Protein AF-A0A6I3U8F7-F1 (afdb_monomer_lite)

Organism: Streptococcus pneumoniae (NCBI:txid1313)

Sequence (200 aa):
VNDRMLYFGGHRHRQGTDVEAYAQGMLQTPSSIGHQGEYGALGLNMAYHRENDGDQWYNYDPDKLQTREDIDRYMKNYNEALMMLDHVEADAVLPQLNGDNSKWFKKIDREMRRNLGDGLNNLVAPHQWDNVRDLNQEESSKKLSSINDLIDNNFMTKHGNPGNGRYRPEDFRPNSAYVNVNMMAGIYGGNTSQGAPGSL

Secondary structure (DSSP, 8-state):
--HHHHTTTTPPPPTT--HHHHIIIIIS---SSSTT--TTBS----S-----SS--SS-S-GGG--SHHHHHHHHHHHHHHHHHHHHHHHHHHGGG--S--TTTEEEEEEEE----SSSS----TT-EEEEEE---HHHHT----SHHHHHHTTEEESSSSPPSEEE-TT--SBTTTB---BTTS-B------SS-----

InterPro domains:
  IPR011505 Peptidase M26, C-terminal domain [PF07580] (2-200)
  IPR053094 Zinc metalloprotease ZmpB [PTHR48193] (43-148)

Structure (mmCIF, N/CA/C/O backbone):
data_AF-A0A6I3U8F7-F1
#
_entry.id   AF-A0A6I3U8F7-F1
#
loop_
_atom_site.group_PDB
_atom_site.id
_atom_site.type_symbol
_atom_site.label_atom_id
_atom_site.label_alt_id
_atom_site.label_comp_id
_atom_site.label_asym_id
_atom_site.label_entity_id
_atom_site.label_seq_id
_atom_site.pdbx_PDB_ins_code
_atom_site.Cartn_x
_atom_site.Cartn_y
_atom_site.Cartn_z
_atom_site.occupancy
_atom_site.B_iso_or_equiv
_atom_site.auth_seq_id
_atom_site.auth_comp_id
_atom_site.auth_asym_id
_atom_site.auth_atom_id
_atom_site.pdbx_PDB_model_num
ATOM 1 N N . VAL A 1 1 ? 19.541 -7.033 -20.110 1.00 40.38 1 VAL A N 1
ATOM 2 C CA . VAL A 1 1 ? 18.716 -6.016 -20.811 1.00 40.38 1 VAL A CA 1
ATOM 3 C C . VAL A 1 1 ? 18.749 -4.755 -19.959 1.00 40.38 1 VAL A C 1
ATOM 5 O O . VAL A 1 1 ? 18.825 -4.882 -18.748 1.00 40.38 1 VAL A O 1
ATOM 8 N N . ASN A 1 2 ? 18.864 -3.565 -20.551 1.00 37.62 2 ASN A N 1
ATOM 9 C CA . ASN A 1 2 ? 19.078 -2.327 -19.793 1.00 37.62 2 ASN A CA 1
ATOM 10 C C . ASN A 1 2 ? 17.726 -1.799 -19.272 1.00 37.62 2 ASN A C 1
ATOM 12 O O . ASN A 1 2 ? 17.039 -1.076 -19.994 1.00 37.62 2 ASN A O 1
ATOM 16 N N . ASP A 1 3 ? 17.354 -2.165 -18.038 1.00 43.44 3 ASP A N 1
ATOM 17 C CA . ASP A 1 3 ? 16.117 -1.725 -17.353 1.00 43.44 3 ASP A CA 1
ATOM 18 C C . ASP A 1 3 ? 15.923 -0.200 -17.372 1.00 43.44 3 ASP A C 1
ATOM 20 O O . ASP A 1 3 ? 14.799 0.293 -17.342 1.00 43.44 3 ASP A O 1
ATOM 24 N N . ARG A 1 4 ? 17.018 0.566 -17.496 1.00 43.47 4 ARG A N 1
ATOM 25 C CA . ARG A 1 4 ? 17.050 2.034 -17.400 1.00 43.47 4 ARG A CA 1
ATOM 26 C C . ARG A 1 4 ? 16.287 2.797 -18.488 1.00 43.47 4 ARG A C 1
ATOM 28 O O . ARG A 1 4 ? 16.178 4.013 -18.358 1.00 43.47 4 ARG A O 1
ATOM 35 N N . MET A 1 5 ? 15.825 2.149 -19.560 1.00 44.06 5 MET A N 1
ATOM 36 C CA . MET A 1 5 ? 15.180 2.845 -20.688 1.00 44.06 5 MET A CA 1
ATOM 37 C C . MET A 1 5 ? 13.925 2.165 -21.245 1.00 44.06 5 MET A C 1
ATOM 39 O O . MET A 1 5 ? 13.096 2.853 -21.837 1.00 44.06 5 MET A O 1
ATOM 43 N N . LEU A 1 6 ? 13.774 0.845 -21.079 1.00 54.22 6 LEU A N 1
ATOM 44 C CA . LEU A 1 6 ? 12.695 0.101 -21.736 1.00 54.22 6 LEU A CA 1
ATOM 45 C C . LEU A 1 6 ? 11.361 0.189 -20.978 1.00 54.22 6 LEU A C 1
ATOM 47 O O . LEU A 1 6 ? 10.321 0.363 -21.603 1.00 54.22 6 LEU A O 1
ATOM 51 N N . TYR A 1 7 ? 11.391 0.110 -19.644 1.00 65.44 7 TYR A N 1
ATOM 52 C CA . TYR A 1 7 ? 10.172 -0.012 -18.831 1.00 65.44 7 TYR A CA 1
ATOM 53 C C . TYR A 1 7 ? 9.552 1.326 -18.409 1.00 65.44 7 TYR A C 1
ATOM 55 O O . TYR A 1 7 ? 8.368 1.388 -18.099 1.00 65.44 7 TYR A O 1
ATOM 63 N N . PHE A 1 8 ? 10.319 2.419 -18.428 1.00 71.56 8 PHE A N 1
ATOM 64 C CA . PHE A 1 8 ? 9.889 3.723 -17.896 1.00 71.56 8 PHE A CA 1
ATOM 65 C C . PHE A 1 8 ? 9.480 4.732 -18.978 1.00 71.56 8 PHE A C 1
ATOM 67 O O . PHE A 1 8 ? 9.584 5.943 -18.778 1.00 71.56 8 PHE A O 1
ATOM 74 N N . GLY A 1 9 ? 9.074 4.253 -20.158 1.00 74.31 9 GLY A N 1
ATOM 75 C CA . GLY A 1 9 ? 8.625 5.123 -21.251 1.00 74.31 9 GLY A CA 1
ATOM 76 C C . GLY A 1 9 ? 9.691 6.114 -21.737 1.00 74.31 9 GLY A C 1
ATOM 77 O O . GLY A 1 9 ? 9.354 7.218 -22.151 1.00 74.31 9 GLY A O 1
ATOM 78 N N . GLY A 1 10 ? 10.977 5.750 -21.651 1.00 77.31 10 GLY A N 1
ATOM 79 C CA . GLY A 1 10 ? 12.102 6.607 -22.046 1.00 77.31 10 GLY A CA 1
ATOM 80 C C . GLY A 1 10 ? 12.643 7.543 -20.956 1.00 77.31 10 GLY A C 1
ATOM 81 O O . GLY A 1 10 ? 13.601 8.273 -21.214 1.00 77.31 10 GLY A O 1
ATOM 82 N N . HIS A 1 11 ? 12.091 7.514 -19.738 1.00 80.19 11 HIS A N 1
ATOM 83 C CA . HIS A 1 11 ? 12.581 8.291 -18.593 1.00 80.19 11 HIS A CA 1
ATOM 84 C C . HIS A 1 11 ? 13.414 7.445 -17.615 1.00 80.19 11 HIS A C 1
ATOM 86 O O . HIS A 1 11 ? 13.466 6.222 -17.706 1.00 80.19 11 HIS A O 1
ATOM 92 N N . ARG A 1 12 ? 14.100 8.101 -16.669 1.00 79.25 12 ARG A N 1
ATOM 93 C CA . ARG A 1 12 ? 14.755 7.420 -15.538 1.00 79.25 12 ARG A CA 1
ATOM 94 C C . ARG A 1 12 ? 13.767 7.227 -14.383 1.00 79.25 12 ARG A C 1
ATOM 96 O O . ARG A 1 12 ? 12.719 7.866 -14.351 1.00 79.25 12 ARG A O 1
ATOM 103 N N . HIS A 1 13 ? 14.141 6.379 -13.427 1.00 78.88 13 HIS A N 1
ATOM 104 C CA . HIS A 1 13 ? 13.410 6.191 -12.174 1.00 78.88 13 HIS A CA 1
ATOM 105 C C . HIS A 1 13 ? 13.200 7.513 -11.410 1.00 78.88 13 HIS A C 1
ATOM 107 O O . HIS A 1 13 ? 13.963 8.474 -11.562 1.00 78.88 13 HIS A O 1
ATOM 113 N N . ARG A 1 14 ? 12.152 7.562 -10.578 1.00 83.88 14 ARG A N 1
ATOM 114 C CA . ARG A 1 14 ? 11.820 8.739 -9.762 1.00 83.88 14 ARG A CA 1
ATOM 115 C C . ARG A 1 14 ? 12.928 8.997 -8.736 1.00 83.88 14 ARG A C 1
ATOM 117 O O . ARG A 1 14 ? 13.397 8.073 -8.080 1.00 83.88 14 ARG A O 1
ATOM 124 N N . GLN A 1 15 ? 13.319 10.258 -8.540 1.00 87.25 15 GLN A N 1
ATOM 125 C CA . GLN A 1 15 ? 14.276 10.607 -7.485 1.00 87.25 15 GLN A CA 1
ATOM 126 C C . GLN A 1 15 ? 13.727 10.214 -6.107 1.00 87.25 15 GLN A C 1
ATOM 128 O O . GLN A 1 15 ? 12.630 10.626 -5.728 1.00 87.25 15 GLN A O 1
ATOM 133 N N . GLY A 1 16 ? 14.524 9.462 -5.350 1.00 84.00 16 GLY A N 1
ATOM 134 C CA . GLY A 1 16 ? 14.135 8.922 -4.049 1.00 84.00 16 GLY A CA 1
ATOM 135 C C . GLY A 1 16 ? 13.429 7.571 -4.121 1.00 84.00 16 GLY A C 1
ATOM 136 O O . GLY A 1 16 ? 13.074 7.045 -3.073 1.00 84.00 16 GLY A O 1
ATOM 137 N N . THR A 1 17 ? 13.262 6.995 -5.309 1.00 82.81 17 THR A N 1
ATOM 138 C CA . THR A 1 17 ? 12.905 5.587 -5.494 1.00 82.81 17 THR A CA 1
ATOM 139 C C . THR A 1 17 ? 14.085 4.898 -6.169 1.00 82.81 17 THR A C 1
ATOM 141 O O . THR A 1 17 ? 14.495 5.313 -7.258 1.00 82.81 17 THR A O 1
ATOM 144 N N . ASP A 1 18 ? 14.654 3.890 -5.515 1.00 75.06 18 ASP A N 1
ATOM 145 C CA . ASP A 1 18 ? 15.778 3.124 -6.055 1.00 75.06 18 ASP A CA 1
ATOM 146 C C . ASP A 1 18 ? 15.290 2.025 -7.008 1.00 75.06 18 ASP A C 1
ATOM 148 O O . ASP A 1 18 ? 14.100 1.705 -7.057 1.00 75.06 18 ASP A O 1
ATOM 152 N N . VAL A 1 19 ? 16.190 1.510 -7.851 1.00 69.06 19 VAL A N 1
ATOM 153 C CA . VAL A 1 19 ? 15.825 0.611 -8.965 1.00 69.06 19 VAL A CA 1
ATOM 154 C C . VAL A 1 19 ? 15.224 -0.704 -8.471 1.00 69.06 19 VAL A C 1
ATOM 156 O O . VAL A 1 19 ? 14.370 -1.289 -9.130 1.00 69.06 19 VAL A O 1
ATOM 159 N N . GLU A 1 20 ? 15.620 -1.114 -7.276 1.00 65.56 20 GLU A N 1
ATOM 160 C CA . GLU A 1 20 ? 15.176 -2.306 -6.577 1.00 65.56 20 GLU A CA 1
ATOM 161 C C . GLU A 1 20 ? 13.674 -2.281 -6.280 1.00 65.56 20 GLU A C 1
ATOM 163 O O . GLU A 1 20 ? 13.032 -3.317 -6.415 1.00 65.56 20 GLU A O 1
ATOM 168 N N . ALA A 1 21 ? 13.093 -1.109 -5.992 1.00 65.88 21 ALA A N 1
ATOM 169 C CA . ALA A 1 21 ? 11.651 -0.965 -5.770 1.00 65.88 21 ALA A CA 1
ATOM 170 C C . ALA A 1 21 ? 10.823 -1.190 -7.051 1.00 65.88 21 ALA A C 1
ATOM 172 O O . ALA A 1 21 ? 9.641 -1.506 -6.983 1.00 65.88 21 ALA A O 1
ATOM 173 N N . TYR A 1 22 ? 11.426 -1.027 -8.235 1.00 66.25 22 TYR A N 1
ATOM 174 C CA . TYR A 1 22 ? 10.756 -1.319 -9.506 1.00 66.25 22 TYR A CA 1
ATOM 175 C C . TYR A 1 22 ? 10.878 -2.789 -9.900 1.00 66.25 22 TYR A C 1
ATOM 177 O O . TYR A 1 22 ? 9.993 -3.313 -10.573 1.00 66.25 22 TYR A O 1
ATOM 185 N N . ALA A 1 23 ? 11.965 -3.450 -9.503 1.00 64.50 23 ALA A N 1
ATOM 186 C CA . ALA A 1 23 ? 12.123 -4.880 -9.710 1.00 64.50 23 ALA A CA 1
ATOM 187 C C . ALA A 1 23 ? 11.237 -5.644 -8.719 1.00 64.50 23 ALA A C 1
ATOM 189 O O . ALA A 1 23 ? 10.271 -6.277 -9.131 1.00 64.50 23 ALA A O 1
ATOM 190 N N . GLN A 1 24 ? 11.498 -5.515 -7.420 1.00 64.00 24 GLN A N 1
ATOM 191 C CA . GLN A 1 24 ? 10.819 -6.282 -6.383 1.00 64.00 24 GLN A CA 1
ATOM 192 C C . GLN A 1 24 ? 9.532 -5.577 -5.930 1.00 64.00 24 GLN A C 1
ATOM 194 O O . GLN A 1 24 ? 9.576 -4.448 -5.453 1.00 64.00 24 GLN A O 1
ATOM 199 N N . GLY A 1 25 ? 8.386 -6.243 -6.110 1.00 61.66 25 GLY A N 1
ATOM 200 C CA . GLY A 1 25 ? 7.056 -5.725 -5.754 1.00 61.66 25 GLY A CA 1
ATOM 201 C C . GLY A 1 25 ? 6.304 -4.985 -6.874 1.00 61.66 25 GLY A C 1
ATOM 202 O O . GLY A 1 25 ? 5.119 -4.707 -6.713 1.00 61.66 25 GLY A O 1
ATOM 203 N N . MET A 1 26 ? 6.942 -4.702 -8.022 1.00 71.62 26 MET A N 1
ATOM 204 C CA . MET A 1 26 ? 6.279 -4.076 -9.181 1.00 71.62 26 MET A CA 1
ATOM 205 C C . MET A 1 26 ? 6.406 -4.892 -10.476 1.00 71.62 26 MET A C 1
ATOM 207 O O . MET A 1 26 ? 5.402 -5.371 -10.997 1.00 71.62 26 MET A O 1
ATOM 211 N N . LEU A 1 27 ? 7.619 -5.031 -11.028 1.00 71.62 27 LEU A N 1
ATOM 212 C CA . LEU A 1 27 ? 7.854 -5.636 -12.352 1.00 71.62 27 LEU A CA 1
ATOM 213 C C . LEU A 1 27 ? 8.437 -7.054 -12.284 1.00 71.62 27 LEU A C 1
ATOM 215 O O . LEU A 1 27 ? 8.920 -7.583 -13.285 1.00 71.62 27 LEU A O 1
ATOM 219 N N . GLN A 1 28 ? 8.403 -7.691 -11.120 1.00 74.06 28 GLN A N 1
ATOM 220 C CA . GLN A 1 28 ? 8.836 -9.071 -10.958 1.00 74.06 28 GLN A CA 1
ATOM 221 C C . GLN A 1 28 ? 7.654 -10.025 -11.087 1.00 74.06 28 GLN A C 1
ATOM 223 O O . GLN A 1 28 ? 6.586 -9.809 -10.519 1.00 74.06 28 GLN A O 1
ATOM 228 N N . THR A 1 29 ? 7.858 -11.102 -11.850 1.00 79.38 29 THR A N 1
ATOM 229 C CA . THR A 1 29 ? 6.881 -12.187 -11.927 1.00 79.38 29 THR A CA 1
ATOM 230 C C . THR A 1 29 ? 6.882 -12.972 -10.619 1.00 79.38 29 THR A C 1
ATOM 232 O O . THR A 1 29 ? 7.923 -13.538 -10.282 1.00 79.38 29 THR A O 1
ATOM 235 N N . PRO A 1 30 ? 5.729 -13.111 -9.939 1.00 77.69 30 PRO A N 1
ATOM 236 C CA . PRO A 1 30 ? 5.635 -13.918 -8.733 1.00 77.69 30 PRO A CA 1
ATOM 237 C C . PRO A 1 30 ? 6.006 -15.379 -9.004 1.00 77.69 30 PRO A C 1
ATOM 239 O O . PRO A 1 30 ? 5.324 -16.083 -9.763 1.00 77.69 30 PRO A O 1
ATOM 242 N N . SER A 1 31 ? 7.094 -15.846 -8.391 1.00 71.38 31 SER A N 1
ATOM 243 C CA . SER A 1 31 ? 7.597 -17.217 -8.547 1.00 71.38 31 SER A CA 1
ATOM 244 C C . SER A 1 31 ? 7.094 -18.143 -7.436 1.00 71.38 31 SER A C 1
ATOM 246 O O . SER A 1 31 ? 7.104 -17.785 -6.259 1.00 71.38 31 SER A O 1
ATOM 248 N N . SER A 1 32 ? 6.712 -19.369 -7.806 1.00 67.31 32 SER A N 1
ATOM 249 C CA . SER A 1 32 ? 6.416 -20.465 -6.871 1.00 67.31 32 SER A CA 1
ATOM 250 C C . SER A 1 32 ? 7.666 -21.237 -6.419 1.00 67.31 32 SER A C 1
ATOM 252 O O . SER A 1 32 ? 7.571 -22.100 -5.549 1.00 67.31 32 SER A O 1
ATOM 254 N N . ILE A 1 33 ? 8.841 -20.953 -6.999 1.00 56.53 33 ILE A N 1
ATOM 255 C CA . ILE A 1 33 ? 10.099 -21.668 -6.742 1.00 56.53 33 ILE A CA 1
ATOM 256 C C . ILE A 1 33 ? 11.195 -20.678 -6.315 1.00 56.53 33 ILE A C 1
ATOM 258 O O . ILE A 1 33 ? 11.461 -19.697 -7.011 1.00 56.53 33 ILE A O 1
ATOM 262 N N . GLY A 1 34 ? 11.874 -20.982 -5.201 1.00 54.59 34 GLY A N 1
ATOM 263 C CA . GLY A 1 34 ? 13.053 -20.263 -4.696 1.00 54.59 34 GLY A CA 1
ATOM 264 C C . GLY A 1 34 ? 12.812 -19.447 -3.418 1.00 54.59 34 GLY A C 1
ATOM 265 O O . GLY A 1 34 ? 11.687 -19.289 -2.957 1.00 54.59 34 GLY A O 1
ATOM 266 N N . HIS A 1 35 ? 13.890 -18.897 -2.846 1.00 49.38 35 HIS A N 1
ATOM 267 C CA . HIS A 1 35 ? 13.864 -18.038 -1.645 1.00 49.38 35 HIS A CA 1
ATOM 268 C C . HIS A 1 35 ? 13.176 -16.676 -1.856 1.00 49.38 35 HIS A C 1
ATOM 270 O O . HIS A 1 35 ? 13.146 -15.863 -0.938 1.00 49.38 35 HIS A O 1
ATOM 276 N N . GLN A 1 36 ? 12.660 -16.419 -3.059 1.00 51.81 36 GLN A N 1
ATOM 277 C CA . GLN A 1 36 ? 12.025 -15.157 -3.426 1.00 51.81 36 GLN A CA 1
ATOM 278 C C . GLN A 1 36 ? 10.541 -15.094 -3.045 1.00 51.81 36 GLN A C 1
ATOM 280 O O . GLN A 1 36 ? 10.006 -14.004 -3.038 1.00 51.81 36 GLN A O 1
ATOM 285 N N . GLY A 1 37 ? 9.899 -16.202 -2.634 1.00 51.56 37 GLY A N 1
ATOM 286 C CA . GLY A 1 37 ? 8.688 -16.182 -1.787 1.00 51.56 37 GLY A CA 1
ATOM 287 C C . GLY A 1 37 ? 7.567 -15.205 -2.183 1.00 51.56 37 GLY A C 1
ATOM 288 O O . GLY A 1 37 ? 6.915 -14.651 -1.304 1.00 51.56 37 GLY A O 1
ATOM 289 N N . GLU A 1 38 ? 7.367 -14.962 -3.479 1.00 68.44 38 GLU A N 1
ATOM 290 C CA . GLU A 1 38 ? 6.478 -13.913 -4.005 1.00 68.44 38 GLU A CA 1
ATOM 291 C C . GLU A 1 38 ? 5.081 -14.412 -4.359 1.00 68.44 38 GLU A C 1
ATOM 293 O O . GLU A 1 38 ? 4.197 -13.606 -4.628 1.00 68.44 38 GLU A O 1
ATOM 298 N N . TYR A 1 39 ? 4.858 -15.725 -4.402 1.00 75.56 39 TYR A N 1
ATOM 299 C CA . TYR A 1 39 ? 3.540 -16.259 -4.722 1.00 75.56 39 TYR A CA 1
ATOM 300 C C . TYR A 1 39 ? 2.551 -15.919 -3.594 1.00 75.56 39 TYR A C 1
ATOM 302 O O . TYR A 1 39 ? 2.734 -16.352 -2.458 1.00 75.56 39 TYR A O 1
ATOM 310 N N . GLY A 1 40 ? 1.534 -15.112 -3.901 1.00 82.50 40 GLY A N 1
ATOM 311 C CA . GLY A 1 40 ? 0.662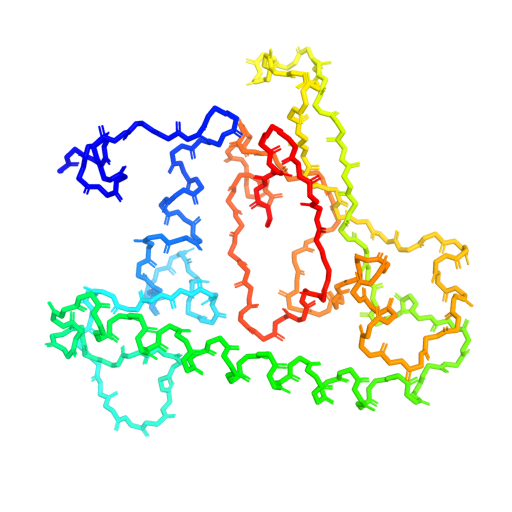 -14.471 -2.908 1.00 82.50 40 GLY A CA 1
ATOM 312 C C . GLY A 1 40 ? 0.923 -12.969 -2.717 1.00 82.50 40 GLY A C 1
ATOM 313 O O . GLY A 1 40 ? 0.132 -12.293 -2.066 1.00 82.50 40 GLY A O 1
ATOM 314 N N . ALA A 1 41 ? 1.994 -12.412 -3.287 1.00 85.31 41 ALA A N 1
ATOM 315 C CA . ALA A 1 41 ? 2.241 -10.972 -3.304 1.00 85.31 41 ALA A CA 1
ATOM 316 C C . ALA A 1 41 ? 1.497 -10.281 -4.455 1.00 85.31 41 ALA A C 1
ATOM 318 O O . ALA A 1 41 ? 1.219 -10.891 -5.489 1.00 85.31 41 ALA A O 1
ATOM 319 N N . LEU A 1 42 ? 1.201 -8.994 -4.311 1.00 84.44 42 LEU A N 1
ATOM 320 C CA . LEU A 1 42 ? 0.692 -8.171 -5.398 1.00 84.44 42 LEU A CA 1
ATOM 321 C C . LEU A 1 42 ? 1.679 -8.220 -6.576 1.00 84.44 42 LEU A C 1
ATOM 323 O O . LEU A 1 42 ? 2.868 -7.958 -6.411 1.00 84.44 42 LEU A O 1
ATOM 327 N N . GLY A 1 43 ? 1.198 -8.587 -7.763 1.00 85.62 43 GLY A N 1
ATOM 328 C CA . GLY A 1 43 ? 2.061 -8.744 -8.926 1.00 85.62 43 GLY A CA 1
ATOM 329 C C . GLY A 1 43 ? 1.334 -9.289 -10.148 1.00 85.62 43 GLY A C 1
ATOM 330 O O . GLY A 1 43 ? 0.121 -9.505 -10.134 1.00 85.62 43 GLY A O 1
ATOM 331 N N . LEU A 1 44 ? 2.104 -9.510 -11.212 1.00 87.56 44 LEU A N 1
ATOM 332 C CA . LEU A 1 44 ? 1.632 -9.992 -12.506 1.00 87.56 44 LEU A CA 1
ATOM 333 C C . LEU A 1 44 ? 2.539 -11.117 -13.002 1.00 87.56 44 LEU A C 1
ATOM 335 O O . LEU A 1 44 ? 3.763 -10.989 -12.961 1.00 87.56 44 LEU A O 1
ATOM 339 N N . ASN A 1 45 ? 1.962 -12.207 -13.512 1.00 88.06 45 ASN A N 1
ATOM 340 C CA . ASN A 1 45 ? 2.763 -13.256 -14.126 1.00 88.06 45 ASN A CA 1
ATOM 341 C C . ASN A 1 45 ? 3.109 -12.892 -15.574 1.00 88.06 45 ASN A C 1
ATOM 343 O O . ASN A 1 45 ? 2.243 -12.859 -16.443 1.00 88.06 45 ASN A O 1
ATOM 347 N N . MET A 1 46 ? 4.390 -12.646 -15.836 1.00 86.19 46 MET A N 1
ATOM 348 C CA . MET A 1 46 ? 4.890 -12.252 -17.157 1.00 86.19 46 MET A CA 1
ATOM 349 C C . MET A 1 46 ? 5.793 -13.314 -17.795 1.00 86.19 46 MET A C 1
ATOM 351 O O . MET A 1 46 ? 6.278 -13.099 -18.902 1.00 86.19 46 MET A O 1
ATOM 355 N N . ALA A 1 47 ? 6.053 -14.435 -17.111 1.00 86.88 47 ALA A N 1
ATOM 356 C CA . ALA A 1 47 ? 7.114 -15.364 -17.509 1.00 86.88 47 ALA A CA 1
ATOM 357 C C . ALA A 1 47 ? 6.707 -16.842 -17.551 1.00 86.88 47 ALA A C 1
ATOM 359 O O . ALA A 1 47 ? 7.325 -17.606 -18.290 1.00 86.88 47 ALA A O 1
ATOM 360 N N . TYR A 1 48 ? 5.724 -17.272 -16.757 1.00 86.62 48 TYR A N 1
ATOM 361 C CA . TYR A 1 48 ? 5.466 -18.699 -16.557 1.00 86.62 48 TYR A CA 1
ATOM 362 C C . TYR A 1 48 ? 4.151 -19.147 -17.183 1.00 86.62 48 TYR A C 1
ATOM 364 O O . TYR A 1 48 ? 3.097 -18.625 -16.836 1.00 86.62 48 TYR A O 1
ATOM 372 N N . HIS A 1 49 ? 4.195 -20.193 -18.004 1.00 91.12 49 HIS A N 1
ATOM 373 C CA . HIS A 1 49 ? 3.011 -20.972 -18.363 1.00 91.12 49 HIS A CA 1
ATOM 374 C C . HIS A 1 49 ? 2.700 -21.967 -17.246 1.00 91.12 49 HIS A C 1
ATOM 376 O O . HIS A 1 49 ? 3.550 -22.769 -16.855 1.00 91.12 49 HIS A O 1
ATOM 382 N N . ARG A 1 50 ? 1.484 -21.893 -16.714 1.00 88.88 50 ARG A N 1
ATOM 383 C CA . ARG A 1 50 ? 0.965 -22.726 -15.626 1.00 88.88 50 ARG A CA 1
ATOM 384 C C . ARG A 1 50 ? -0.344 -23.374 -16.056 1.00 88.88 50 ARG A C 1
ATOM 386 O O . ARG A 1 50 ? -0.984 -22.927 -17.005 1.00 88.88 50 ARG A O 1
ATOM 393 N N . GLU A 1 51 ? -0.745 -24.431 -15.366 1.00 89.50 51 GLU A N 1
ATOM 394 C CA . GLU A 1 51 ? -2.062 -25.020 -15.593 1.00 89.50 51 GLU A CA 1
ATOM 395 C C . GLU A 1 51 ? -3.161 -24.064 -15.110 1.00 89.50 51 GLU A C 1
ATOM 397 O O . GLU A 1 51 ? -2.994 -23.331 -14.135 1.00 89.50 51 GLU A O 1
ATOM 402 N N . ASN A 1 52 ? -4.287 -24.044 -15.825 1.00 90.06 52 ASN A N 1
ATOM 403 C CA . ASN A 1 52 ? -5.475 -23.300 -15.416 1.00 90.06 52 ASN A CA 1
ATOM 404 C C . ASN A 1 52 ? -6.402 -24.223 -14.621 1.00 90.06 52 ASN A C 1
ATOM 406 O O . ASN A 1 52 ? -7.451 -24.642 -15.111 1.00 90.06 52 ASN A O 1
ATOM 410 N N . ASP A 1 53 ? -5.947 -24.593 -13.433 1.00 89.38 53 ASP A N 1
ATOM 411 C CA . ASP A 1 53 ? -6.569 -25.561 -12.526 1.00 89.38 53 ASP A CA 1
ATOM 412 C C . ASP A 1 53 ? -7.498 -24.919 -11.482 1.00 89.38 53 ASP A C 1
ATOM 414 O O . ASP A 1 53 ? -8.245 -25.621 -10.805 1.00 89.38 53 ASP A O 1
ATOM 418 N N . GLY A 1 54 ? -7.506 -23.585 -11.397 1.00 85.31 54 GLY A N 1
ATOM 419 C CA . GLY A 1 54 ? -8.280 -22.822 -10.415 1.00 85.31 54 GLY A CA 1
ATOM 420 C C . GLY A 1 54 ? -7.505 -22.462 -9.147 1.00 85.31 54 GLY A C 1
ATOM 421 O O . GLY A 1 54 ? -8.005 -21.663 -8.362 1.00 85.31 54 GLY A O 1
ATOM 422 N N . ASP A 1 55 ? -6.272 -22.950 -8.990 1.00 85.69 55 ASP A N 1
ATOM 423 C CA . ASP A 1 55 ? -5.410 -22.652 -7.837 1.00 85.69 55 ASP A CA 1
ATOM 424 C C . ASP A 1 55 ? -4.440 -21.486 -8.115 1.00 85.69 55 ASP A C 1
ATOM 426 O O . ASP A 1 55 ? -3.539 -21.184 -7.327 1.00 85.69 55 ASP A O 1
ATOM 430 N N . GLN A 1 56 ? -4.619 -20.802 -9.252 1.00 86.50 56 GLN A N 1
ATOM 431 C CA . GLN A 1 56 ? -3.777 -19.688 -9.668 1.00 86.50 56 GLN A CA 1
ATOM 432 C C . GLN A 1 56 ? -4.259 -18.350 -9.108 1.00 86.50 56 GLN A C 1
ATOM 434 O O . GLN A 1 56 ? -5.389 -17.928 -9.337 1.00 86.50 56 GLN A O 1
ATOM 439 N N . TRP A 1 57 ? -3.341 -17.628 -8.465 1.00 87.31 57 TRP A N 1
ATOM 440 C CA . TRP A 1 57 ? -3.572 -16.259 -7.986 1.00 87.31 57 TRP A CA 1
ATOM 441 C C . TRP A 1 57 ? -3.356 -15.191 -9.069 1.00 87.31 57 TRP A C 1
ATOM 443 O O . TRP A 1 57 ? -3.777 -14.049 -8.919 1.00 87.31 57 TRP A O 1
ATOM 453 N N . TYR A 1 58 ? -2.691 -15.562 -10.165 1.00 89.56 58 TYR A N 1
ATOM 454 C CA . TYR A 1 58 ? -2.318 -14.676 -11.271 1.00 89.56 58 TYR A CA 1
ATOM 455 C C . TYR A 1 58 ? -2.777 -15.267 -12.605 1.00 89.56 58 TYR A C 1
ATOM 457 O O . TYR A 1 58 ? -3.172 -16.432 -12.675 1.00 89.56 58 TYR A O 1
ATOM 465 N N . ASN A 1 59 ? -2.645 -14.509 -13.697 1.00 91.12 59 ASN A N 1
ATOM 466 C CA . ASN A 1 59 ? -2.789 -15.063 -15.040 1.00 91.12 59 ASN A CA 1
ATOM 467 C C . ASN A 1 59 ? -1.878 -16.293 -15.213 1.00 91.12 59 ASN A C 1
ATOM 469 O O . ASN A 1 59 ? -0.683 -16.252 -14.928 1.00 91.12 59 ASN A O 1
ATOM 473 N N . TYR A 1 60 ? -2.448 -17.403 -15.677 1.00 90.69 60 TYR A N 1
ATOM 474 C CA . TYR A 1 60 ? -1.717 -18.665 -15.813 1.00 90.69 60 TYR A CA 1
ATOM 475 C C . TYR A 1 60 ? -0.820 -18.711 -17.059 1.00 90.69 60 TYR A C 1
ATOM 477 O O . TYR A 1 60 ? 0.087 -19.530 -17.136 1.00 90.69 60 TYR A O 1
ATOM 485 N N . ASP A 1 61 ? -1.082 -17.849 -18.040 1.00 91.94 61 ASP A N 1
ATOM 486 C CA . ASP A 1 61 ? -0.392 -17.812 -19.326 1.00 91.94 61 ASP A CA 1
ATOM 487 C C . ASP A 1 61 ? -0.117 -16.344 -19.706 1.00 91.94 61 ASP A C 1
ATOM 489 O O . ASP A 1 61 ? -1.075 -15.574 -19.869 1.00 91.94 61 ASP A O 1
ATOM 493 N N . PRO A 1 62 ? 1.158 -15.915 -19.784 1.00 90.31 62 PRO A N 1
ATOM 494 C CA . PRO A 1 62 ? 1.517 -14.546 -20.142 1.00 90.31 62 PRO A CA 1
ATOM 495 C C . PRO A 1 62 ? 1.219 -14.216 -21.610 1.00 90.31 62 PRO A C 1
ATOM 497 O O . PRO A 1 62 ? 0.969 -13.051 -21.919 1.00 90.31 62 PRO A O 1
ATOM 500 N N . ASP A 1 63 ? 1.132 -15.209 -22.504 1.00 92.81 63 ASP A N 1
ATOM 501 C CA . ASP A 1 63 ? 0.879 -14.984 -23.937 1.00 92.81 63 ASP A CA 1
ATOM 502 C C . ASP A 1 63 ? -0.544 -14.475 -24.212 1.00 92.81 63 ASP A C 1
ATOM 504 O O . ASP A 1 63 ? -0.865 -14.064 -25.330 1.00 92.81 63 ASP A O 1
ATOM 508 N N . LYS A 1 64 ? -1.401 -14.478 -23.186 1.00 90.06 64 LYS A N 1
A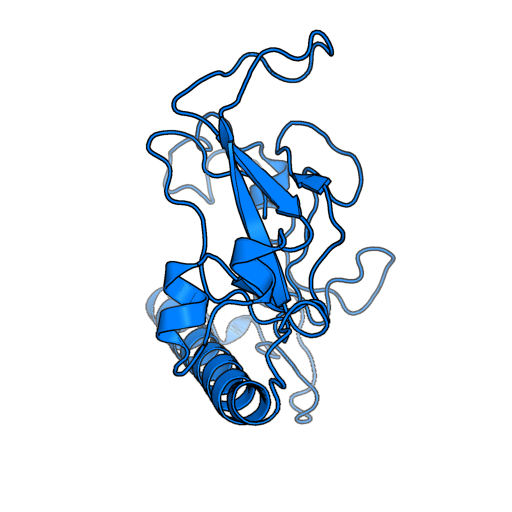TOM 509 C CA . LYS A 1 64 ? -2.757 -13.920 -23.212 1.00 90.06 64 LYS A CA 1
ATOM 510 C C . LYS A 1 64 ? -2.819 -12.411 -22.991 1.00 90.06 64 LYS A C 1
ATOM 512 O O . LYS A 1 64 ? -3.888 -11.833 -23.174 1.00 90.06 64 LYS A O 1
ATOM 517 N N . LEU A 1 65 ? -1.723 -11.785 -22.568 1.00 92.62 65 LEU A N 1
ATOM 518 C CA . LEU A 1 65 ? -1.633 -10.347 -22.312 1.00 92.62 65 LEU A CA 1
ATOM 519 C C . LEU A 1 65 ? -0.739 -9.704 -23.378 1.00 92.62 65 LEU A C 1
ATOM 521 O O . LEU A 1 65 ? 0.413 -9.367 -23.119 1.00 92.62 65 LEU A O 1
ATOM 525 N N . GLN A 1 66 ? -1.258 -9.584 -24.604 1.00 91.19 66 GLN A N 1
ATOM 526 C CA . GLN A 1 66 ? -0.452 -9.184 -25.767 1.00 91.19 66 GLN A CA 1
ATOM 527 C C . GLN A 1 66 ? -0.432 -7.677 -25.994 1.00 91.19 66 GLN A C 1
ATOM 529 O O . GLN A 1 66 ? 0.534 -7.146 -26.544 1.00 91.19 66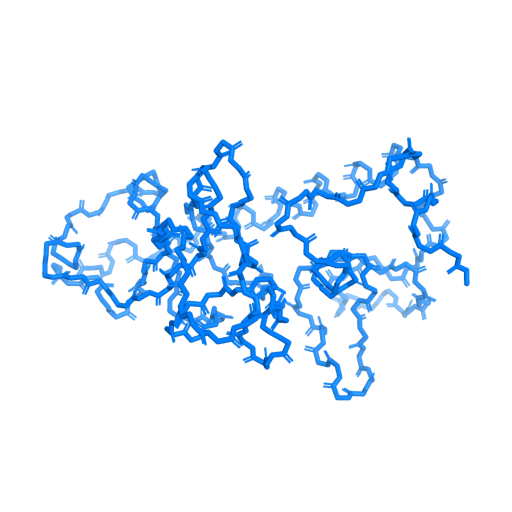 GLN A O 1
ATOM 534 N N . THR A 1 67 ? -1.499 -6.983 -25.596 1.00 93.25 67 THR A N 1
ATOM 535 C CA . THR A 1 67 ? -1.618 -5.537 -25.781 1.00 93.25 67 THR A CA 1
ATOM 536 C C . THR A 1 67 ? -1.690 -4.797 -24.454 1.00 93.25 67 THR A C 1
ATOM 538 O O . THR A 1 67 ? -1.953 -5.369 -23.393 1.00 93.25 67 THR A O 1
ATOM 541 N N . ARG A 1 68 ? -1.487 -3.478 -24.517 1.00 90.56 68 ARG A N 1
ATOM 542 C CA . ARG A 1 68 ? -1.689 -2.598 -23.366 1.00 90.56 68 ARG A CA 1
ATOM 543 C C . ARG A 1 68 ? -3.114 -2.717 -22.826 1.00 90.56 68 ARG A C 1
ATOM 545 O O . ARG A 1 68 ? -3.300 -2.763 -21.621 1.00 90.56 68 ARG A O 1
ATOM 552 N N . GLU A 1 69 ? -4.103 -2.807 -23.707 1.00 95.19 69 GLU A N 1
ATOM 553 C CA . GLU A 1 69 ? -5.513 -2.927 -23.341 1.00 95.19 69 GLU A CA 1
ATOM 554 C C . GLU A 1 69 ? -5.814 -4.248 -22.621 1.00 95.19 69 GLU A C 1
ATOM 556 O O . GLU A 1 69 ? -6.674 -4.278 -21.739 1.00 95.19 69 GLU A O 1
ATOM 561 N N . ASP A 1 70 ? -5.116 -5.335 -22.963 1.00 94.00 70 ASP A N 1
ATOM 562 C CA . ASP A 1 70 ? -5.239 -6.607 -22.247 1.00 94.00 70 ASP A CA 1
ATOM 563 C C . ASP A 1 70 ? -4.687 -6.506 -20.825 1.00 94.00 70 ASP A C 1
ATOM 565 O O . ASP A 1 70 ? -5.351 -6.941 -19.882 1.00 94.00 70 ASP A O 1
ATOM 569 N N . ILE A 1 71 ? -3.515 -5.883 -20.664 1.00 91.25 71 ILE A N 1
ATOM 570 C CA . ILE A 1 71 ? -2.901 -5.633 -19.353 1.00 91.25 71 ILE A CA 1
ATOM 571 C C . ILE A 1 71 ? -3.787 -4.697 -18.525 1.00 91.25 71 ILE A C 1
ATOM 573 O O . ILE A 1 71 ? -4.097 -5.015 -17.379 1.00 91.25 71 ILE A O 1
ATOM 577 N N . ASP A 1 72 ? -4.247 -3.585 -19.101 1.00 93.00 72 ASP A N 1
ATOM 578 C CA . ASP A 1 72 ? -5.100 -2.604 -18.423 1.00 93.00 72 ASP A CA 1
ATOM 579 C C . ASP A 1 72 ? -6.411 -3.257 -17.955 1.00 93.00 72 ASP A C 1
ATOM 581 O O . ASP A 1 72 ? -6.826 -3.076 -16.808 1.00 93.00 72 ASP A O 1
ATOM 585 N N . ARG A 1 73 ? -7.046 -4.075 -18.806 1.00 95.81 73 ARG A N 1
ATOM 586 C CA . ARG A 1 73 ? -8.267 -4.815 -18.452 1.00 95.81 73 ARG A CA 1
ATOM 587 C C . ARG A 1 73 ? -8.014 -5.846 -17.353 1.00 95.81 73 ARG A C 1
ATOM 589 O O . ARG A 1 73 ? -8.811 -5.933 -16.421 1.00 95.81 73 ARG A O 1
ATOM 596 N N . TYR A 1 74 ? -6.932 -6.618 -17.453 1.00 93.75 74 TYR A N 1
ATOM 597 C CA . TYR A 1 74 ? -6.563 -7.605 -16.439 1.00 93.75 74 TYR A CA 1
ATOM 598 C C . TYR A 1 74 ? -6.301 -6.932 -15.090 1.00 93.75 74 TYR A C 1
ATOM 600 O O . TYR A 1 74 ? -6.932 -7.287 -14.097 1.00 93.75 74 TYR A O 1
ATOM 608 N N . MET A 1 75 ? -5.431 -5.919 -15.062 1.00 91.88 75 MET A N 1
ATOM 609 C CA . MET A 1 75 ? -5.055 -5.224 -13.833 1.00 91.88 75 MET A CA 1
ATOM 610 C C . MET A 1 75 ? -6.237 -4.484 -13.217 1.00 91.88 75 MET A C 1
ATOM 612 O O . MET A 1 75 ? -6.350 -4.455 -11.994 1.00 91.88 75 MET A O 1
ATOM 616 N N . LYS A 1 76 ? -7.145 -3.928 -14.028 1.00 94.69 76 LYS A N 1
ATOM 617 C CA . LYS A 1 76 ? -8.387 -3.338 -13.526 1.00 94.69 76 LYS A CA 1
ATOM 618 C C . LYS A 1 76 ? -9.234 -4.375 -12.788 1.00 94.69 76 LYS A C 1
ATOM 620 O O . LYS A 1 76 ? -9.534 -4.169 -11.619 1.00 94.69 76 LYS A O 1
ATOM 625 N N . ASN A 1 77 ? -9.564 -5.492 -13.435 1.00 94.56 77 ASN A N 1
ATOM 626 C CA . ASN A 1 77 ? -10.402 -6.531 -12.828 1.00 94.56 77 ASN A CA 1
ATOM 627 C C . ASN A 1 77 ? -9.731 -7.161 -11.596 1.00 94.56 77 ASN A C 1
ATOM 629 O O . ASN A 1 77 ? -10.399 -7.465 -10.612 1.00 94.56 77 ASN A O 1
ATOM 633 N N . TYR A 1 78 ? -8.409 -7.337 -11.649 1.00 92.69 78 TYR A N 1
ATOM 634 C CA . TYR A 1 78 ? -7.610 -7.832 -10.534 1.00 92.69 78 TYR A CA 1
ATOM 635 C C . TYR A 1 78 ? -7.707 -6.895 -9.322 1.00 92.69 78 TYR A C 1
ATOM 637 O O . TYR A 1 78 ? -8.079 -7.337 -8.240 1.00 92.69 78 TYR A O 1
ATOM 645 N N . ASN A 1 79 ? -7.480 -5.589 -9.506 1.00 92.19 79 ASN A N 1
ATOM 646 C CA . ASN A 1 79 ? -7.615 -4.613 -8.421 1.00 92.19 79 ASN A CA 1
ATOM 647 C C . ASN A 1 79 ? -9.065 -4.464 -7.934 1.00 92.19 79 ASN A C 1
ATOM 649 O O . ASN A 1 79 ? -9.275 -4.340 -6.735 1.00 92.19 79 ASN A O 1
ATOM 653 N N . GLU A 1 80 ? -10.068 -4.512 -8.817 1.00 95.19 80 GLU A N 1
ATOM 654 C CA . GLU A 1 80 ? -11.484 -4.473 -8.417 1.00 95.19 80 GLU A CA 1
ATOM 655 C C . GLU A 1 80 ? -11.854 -5.659 -7.513 1.00 95.19 80 GLU A C 1
ATOM 657 O O . GLU A 1 80 ? -12.557 -5.477 -6.518 1.00 95.19 80 GLU A O 1
ATOM 662 N N . ALA A 1 81 ? -11.343 -6.858 -7.811 1.00 94.19 81 ALA A N 1
ATOM 663 C CA . ALA A 1 81 ? -11.544 -8.031 -6.967 1.00 94.19 81 ALA A CA 1
ATOM 664 C C . ALA A 1 81 ? -10.874 -7.875 -5.593 1.00 94.19 81 ALA A C 1
ATOM 666 O O . ALA A 1 81 ? -11.512 -8.149 -4.578 1.00 94.19 81 ALA A O 1
ATOM 667 N N . LEU A 1 82 ? -9.626 -7.392 -5.545 1.00 93.44 82 LEU A N 1
ATOM 668 C CA . LEU A 1 82 ? -8.917 -7.151 -4.282 1.00 93.44 82 LEU A CA 1
ATOM 669 C C . LEU A 1 82 ? -9.606 -6.065 -3.440 1.00 93.44 82 LEU A C 1
ATOM 671 O O . LEU A 1 82 ? -9.862 -6.277 -2.260 1.00 93.44 82 LEU A O 1
ATOM 675 N N . MET A 1 83 ? -10.019 -4.954 -4.055 1.00 93.69 83 MET A N 1
ATOM 676 C CA . MET A 1 83 ? -10.762 -3.888 -3.370 1.00 93.69 83 MET A CA 1
ATOM 677 C C . MET A 1 83 ? -12.105 -4.377 -2.816 1.00 93.69 83 MET A C 1
ATOM 679 O O . MET A 1 83 ? -12.521 -3.954 -1.739 1.00 93.69 83 MET A O 1
ATOM 683 N N . MET A 1 84 ? -12.796 -5.274 -3.529 1.00 95.81 84 MET A N 1
ATOM 684 C CA . MET A 1 84 ? -14.016 -5.906 -3.022 1.00 95.81 84 MET A CA 1
ATOM 685 C C . MET A 1 84 ? -13.726 -6.770 -1.788 1.00 95.81 84 MET A C 1
ATOM 687 O O . MET A 1 84 ? -14.501 -6.734 -0.834 1.00 95.81 84 MET A O 1
ATOM 691 N N . LEU A 1 85 ? -12.627 -7.531 -1.788 1.00 94.81 85 LEU A N 1
ATOM 692 C CA . LEU A 1 85 ? -12.219 -8.348 -0.642 1.00 94.81 85 LEU A CA 1
ATOM 693 C C . LEU A 1 85 ? -11.870 -7.483 0.574 1.00 94.81 85 LEU A C 1
ATOM 695 O O . LEU A 1 85 ? -12.385 -7.758 1.656 1.00 94.81 85 LEU A O 1
ATOM 699 N N . ASP A 1 86 ? -11.101 -6.407 0.386 1.00 94.75 86 ASP A N 1
ATOM 700 C CA . ASP A 1 86 ? -10.795 -5.435 1.445 1.00 94.75 86 ASP A CA 1
ATOM 701 C C . ASP A 1 86 ? -12.075 -4.817 2.025 1.00 94.75 86 ASP A C 1
ATOM 703 O O . ASP A 1 86 ? -12.215 -4.656 3.239 1.00 94.75 86 ASP A O 1
ATOM 707 N N . HIS A 1 87 ? -13.050 -4.498 1.168 1.00 95.88 87 HIS A N 1
ATOM 708 C CA . HIS A 1 87 ? -14.339 -3.959 1.597 1.00 95.88 87 HIS A CA 1
ATOM 709 C C . HIS A 1 87 ? -15.132 -4.952 2.448 1.00 95.88 87 HIS A C 1
ATOM 711 O O . HIS A 1 87 ? -15.613 -4.602 3.525 1.00 95.88 87 HIS A O 1
ATOM 717 N N . VAL A 1 88 ? -15.232 -6.203 1.992 1.00 96.50 88 VAL A N 1
ATOM 718 C CA . VAL A 1 88 ? -15.927 -7.269 2.726 1.00 96.50 88 VAL A CA 1
ATOM 719 C C . VAL A 1 88 ? -15.222 -7.576 4.048 1.00 96.50 88 VAL A C 1
ATOM 721 O O . VAL A 1 88 ? -15.893 -7.813 5.054 1.00 96.50 88 VAL A O 1
ATOM 724 N N . GLU A 1 89 ? -13.887 -7.543 4.082 1.00 95.75 89 GLU A N 1
ATOM 725 C CA . GLU A 1 89 ? -13.135 -7.688 5.326 1.00 95.75 89 GLU A CA 1
ATOM 726 C C . GLU A 1 89 ? -13.451 -6.545 6.298 1.00 95.75 89 GLU A C 1
ATOM 728 O O . GLU A 1 89 ? -13.772 -6.804 7.461 1.00 95.75 89 GLU A O 1
ATOM 733 N N . ALA A 1 90 ? -13.421 -5.292 5.836 1.00 96.19 90 ALA A N 1
ATOM 734 C CA . ALA A 1 90 ? -13.763 -4.141 6.665 1.00 96.19 90 ALA A CA 1
ATOM 735 C C . ALA A 1 90 ? -15.185 -4.265 7.242 1.00 96.19 90 ALA A C 1
ATOM 737 O O . ALA A 1 90 ? -15.364 -4.134 8.456 1.00 96.19 90 ALA A O 1
ATOM 738 N N . ASP A 1 91 ? -16.179 -4.599 6.417 1.00 95.94 91 ASP A N 1
ATOM 739 C CA . ASP A 1 91 ? -17.568 -4.798 6.854 1.00 95.94 91 ASP A CA 1
ATOM 740 C C . ASP A 1 91 ? -17.712 -5.930 7.882 1.00 95.94 91 ASP A C 1
ATOM 742 O O . ASP A 1 91 ? -18.538 -5.847 8.795 1.00 95.94 91 ASP A O 1
ATOM 746 N N . ALA A 1 92 ? -16.892 -6.978 7.777 1.00 95.38 92 ALA A N 1
ATOM 747 C CA . ALA A 1 92 ? -16.881 -8.077 8.735 1.00 95.38 92 ALA A CA 1
ATOM 748 C C . ALA A 1 92 ? -16.195 -7.704 10.062 1.00 95.38 92 ALA A C 1
ATOM 750 O O . ALA A 1 92 ? -16.647 -8.131 11.127 1.00 95.38 92 ALA A O 1
ATOM 751 N N . VAL A 1 93 ? -15.114 -6.918 10.017 1.00 95.38 93 VAL A N 1
ATOM 752 C CA . VAL A 1 93 ? -14.280 -6.582 11.183 1.00 95.38 93 VAL A CA 1
ATOM 753 C C . VAL A 1 93 ? -14.852 -5.425 11.996 1.00 95.38 93 VAL A C 1
ATOM 755 O O . VAL A 1 93 ? -14.865 -5.498 13.226 1.00 95.38 93 VAL A O 1
ATOM 758 N N . LEU A 1 94 ? -15.334 -4.363 11.344 1.00 96.81 94 LEU A N 1
ATOM 759 C CA . LEU A 1 94 ? -15.772 -3.130 12.011 1.00 96.81 94 LEU A CA 1
ATOM 760 C C . LEU A 1 94 ? -16.833 -3.368 13.111 1.00 96.81 94 LEU A C 1
ATOM 762 O O . LEU A 1 94 ? -16.670 -2.821 14.205 1.00 96.81 94 LEU A O 1
ATOM 766 N N . PRO A 1 95 ? -17.860 -4.224 12.921 1.00 95.62 95 PRO A N 1
ATOM 767 C CA . PRO A 1 95 ? -18.836 -4.531 13.970 1.00 95.62 95 PRO A CA 1
ATOM 768 C C . PRO A 1 95 ? -18.262 -5.316 15.159 1.00 95.62 95 PRO A C 1
ATOM 770 O O . PRO A 1 95 ? -18.871 -5.339 16.225 1.00 95.62 95 PRO A O 1
ATOM 773 N N . GLN A 1 96 ? -17.110 -5.974 14.986 1.00 94.69 96 GLN A N 1
ATOM 774 C CA . GLN A 1 96 ? -16.444 -6.774 16.023 1.00 94.69 96 GLN A CA 1
ATOM 775 C C . GLN A 1 96 ? -15.506 -5.934 16.903 1.00 94.69 96 GLN A C 1
ATOM 777 O O . GLN A 1 96 ? -14.921 -6.444 17.866 1.00 94.69 96 GLN A O 1
ATOM 782 N N . LEU A 1 97 ? -15.329 -4.650 16.581 1.00 94.38 97 LEU A N 1
ATOM 783 C CA . LEU A 1 97 ? -14.487 -3.743 17.348 1.00 94.38 97 LEU A CA 1
ATOM 784 C C . LEU A 1 97 ? -15.164 -3.377 18.675 1.00 94.38 97 LEU A C 1
ATOM 786 O O . LEU A 1 97 ? -16.199 -2.720 18.712 1.00 94.38 97 LEU A O 1
ATOM 790 N N . ASN A 1 98 ? -14.529 -3.738 19.789 1.00 89.12 98 ASN A N 1
ATOM 791 C CA . ASN A 1 98 ? -15.033 -3.475 21.141 1.00 89.12 98 ASN A CA 1
ATOM 792 C C . ASN A 1 98 ? -14.346 -2.256 21.778 1.00 89.12 98 ASN A C 1
ATOM 794 O O . ASN A 1 98 ? -13.812 -2.337 22.882 1.00 89.12 98 ASN A O 1
ATOM 798 N N . GLY A 1 99 ? -14.303 -1.136 21.050 1.00 88.75 99 GLY A N 1
ATOM 799 C CA . GLY A 1 99 ? -13.697 0.125 21.508 1.00 88.75 99 GLY A CA 1
ATOM 800 C C . GLY A 1 99 ? -12.163 0.188 21.461 1.00 88.75 99 GLY A C 1
ATOM 801 O O . GLY A 1 99 ? -11.609 1.267 21.634 1.00 88.75 99 GLY A O 1
ATOM 802 N N . ASP A 1 100 ? -11.489 -0.931 21.188 1.00 95.38 100 ASP A N 1
ATOM 803 C CA . ASP A 1 100 ? -10.058 -0.996 20.883 1.00 95.38 100 ASP A CA 1
ATOM 804 C C . ASP A 1 100 ? -9.851 -1.756 19.570 1.00 95.38 100 ASP A C 1
ATOM 806 O O . ASP A 1 100 ? -10.190 -2.938 19.449 1.00 95.38 100 ASP A O 1
ATOM 810 N N . ASN A 1 101 ? -9.302 -1.061 18.578 1.00 96.88 101 ASN A N 1
ATOM 811 C CA . ASN A 1 101 ? -9.065 -1.593 17.242 1.00 96.88 101 ASN A CA 1
ATOM 812 C C . ASN A 1 101 ? -7.600 -2.044 17.014 1.00 96.88 101 ASN A C 1
ATOM 814 O O . ASN A 1 101 ? -7.279 -2.612 15.967 1.00 96.88 101 ASN A O 1
ATOM 818 N N . SER A 1 102 ? -6.727 -1.911 18.022 1.00 96.25 102 SER A N 1
ATOM 819 C CA . SER A 1 102 ? -5.289 -2.219 17.936 1.00 96.25 102 SER A CA 1
ATOM 820 C C . SER A 1 102 ? -4.956 -3.694 17.696 1.00 96.25 102 SER A C 1
ATOM 822 O O . SER A 1 102 ? -3.830 -4.019 17.318 1.00 96.25 102 SER A O 1
ATOM 824 N N . LYS A 1 103 ? -5.906 -4.611 17.909 1.00 94.56 103 LYS A N 1
ATOM 825 C CA . LYS A 1 103 ? -5.743 -6.032 17.554 1.00 94.56 103 LYS A CA 1
ATOM 826 C C . LYS A 1 103 ? -5.843 -6.278 16.051 1.00 94.56 103 LYS A C 1
ATOM 828 O O . LYS A 1 103 ? -5.249 -7.232 15.560 1.00 94.56 103 LYS A O 1
ATOM 833 N N . TRP A 1 104 ? -6.578 -5.424 15.348 1.00 96.19 104 TRP A N 1
ATOM 834 C CA . TRP A 1 104 ? -6.914 -5.596 13.939 1.00 96.19 104 TRP A CA 1
ATOM 835 C C . TRP A 1 104 ? -6.034 -4.747 13.040 1.00 96.19 104 TRP A C 1
ATOM 837 O O . TRP A 1 104 ? -5.562 -5.234 12.014 1.00 96.19 104 TRP A O 1
ATOM 847 N N . PHE A 1 105 ? -5.769 -3.508 13.454 1.00 97.69 105 PHE A N 1
ATOM 848 C CA . PHE A 1 105 ? -5.131 -2.521 12.597 1.00 97.69 105 PHE A CA 1
ATOM 849 C C . PHE A 1 105 ? -3.832 -1.972 13.180 1.00 97.69 105 PHE A C 1
ATOM 851 O O . PHE A 1 105 ? -3.585 -1.970 14.389 1.00 97.69 105 PHE A O 1
ATOM 858 N N . LYS A 1 106 ? -2.994 -1.499 12.266 1.00 97.31 106 LYS A N 1
ATOM 859 C CA . LYS A 1 106 ? -1.813 -0.666 12.495 1.00 97.31 106 LYS A CA 1
ATOM 860 C C . LYS A 1 106 ? -1.860 0.494 11.498 1.00 97.31 106 LYS A C 1
ATOM 862 O O . LYS A 1 106 ? -2.757 0.544 10.655 1.00 97.31 106 LYS A O 1
ATOM 867 N N . LYS A 1 107 ? -0.927 1.436 11.598 1.00 96.81 107 LYS A N 1
ATOM 868 C CA . LYS A 1 107 ? -0.913 2.623 10.741 1.00 96.81 107 LYS A CA 1
ATOM 869 C C . LYS A 1 107 ? 0.296 2.627 9.827 1.00 96.81 107 LYS A C 1
ATOM 871 O O . LYS A 1 107 ? 1.405 2.361 10.289 1.00 96.81 107 LYS A O 1
ATOM 876 N N . ILE A 1 108 ? 0.073 3.022 8.578 1.00 95.44 108 ILE A N 1
ATOM 877 C CA . ILE A 1 108 ? 1.124 3.505 7.688 1.00 95.44 108 ILE A CA 1
ATOM 878 C C . ILE A 1 108 ? 1.185 5.035 7.796 1.00 95.44 108 ILE A C 1
ATOM 880 O O . ILE A 1 108 ? 0.303 5.767 7.353 1.00 95.44 108 ILE A O 1
ATOM 884 N N . ASP A 1 109 ? 2.200 5.529 8.495 1.00 94.62 109 ASP A N 1
ATOM 885 C CA . ASP A 1 109 ? 2.421 6.958 8.711 1.00 94.62 109 ASP A CA 1
ATOM 886 C C . ASP A 1 109 ? 3.512 7.475 7.771 1.00 94.62 109 ASP A C 1
ATOM 888 O O . ASP A 1 109 ? 4.298 6.688 7.239 1.00 94.62 109 ASP A O 1
ATOM 892 N N . ARG A 1 110 ? 3.590 8.790 7.569 1.00 93.38 110 ARG A N 1
ATOM 893 C CA . ARG A 1 110 ? 4.687 9.394 6.799 1.00 93.38 110 ARG A CA 1
ATOM 894 C C . ARG A 1 110 ? 5.786 9.874 7.723 1.00 93.38 110 ARG A C 1
ATOM 896 O O . ARG A 1 110 ? 5.535 10.580 8.697 1.00 93.38 110 ARG A O 1
ATOM 903 N N . GLU A 1 111 ? 7.027 9.599 7.350 1.00 94.44 111 GLU A N 1
ATOM 904 C CA . GLU A 1 111 ? 8.188 10.256 7.937 1.00 94.44 111 GLU A CA 1
ATOM 905 C C . GLU A 1 111 ? 8.916 11.066 6.867 1.00 94.44 111 GLU A C 1
ATOM 907 O O . GLU A 1 111 ? 9.416 10.512 5.894 1.00 94.44 111 GLU A O 1
ATOM 912 N N . MET A 1 112 ? 9.015 12.387 7.041 1.00 95.50 112 MET A N 1
ATOM 913 C CA . MET A 1 112 ? 9.817 13.211 6.132 1.00 95.50 112 MET A CA 1
ATOM 914 C C . MET A 1 112 ? 11.272 12.756 6.162 1.00 95.50 112 MET A C 1
ATOM 916 O O . MET A 1 112 ? 11.858 12.589 7.238 1.00 95.50 112 MET A O 1
ATOM 920 N N . ARG A 1 113 ? 11.872 12.597 4.979 1.00 94.31 113 ARG A N 1
ATOM 921 C CA . ARG A 1 113 ? 13.277 12.218 4.900 1.00 94.31 113 ARG A CA 1
ATOM 922 C C . ARG A 1 113 ? 14.130 13.275 5.570 1.00 94.31 113 ARG A C 1
ATOM 924 O O . ARG A 1 113 ? 13.890 14.482 5.481 1.00 94.31 113 ARG A O 1
ATOM 931 N N . ARG A 1 114 ? 15.160 12.783 6.235 1.00 93.88 114 ARG A N 1
ATOM 932 C CA . ARG A 1 114 ? 16.179 13.575 6.906 1.00 93.88 114 ARG A CA 1
ATOM 933 C C . ARG A 1 114 ? 17.501 12.846 6.807 1.00 93.88 114 ARG A C 1
ATOM 935 O O . ARG A 1 114 ? 17.537 11.624 6.652 1.00 93.88 114 ARG A O 1
ATOM 942 N N . ASN A 1 115 ? 18.591 13.589 6.915 1.00 91.69 115 ASN A N 1
ATOM 943 C CA . ASN A 1 115 ? 19.899 12.965 6.981 1.00 91.69 115 ASN A CA 1
ATOM 944 C C . ASN A 1 115 ? 20.024 12.198 8.311 1.00 91.69 115 ASN A C 1
ATOM 946 O O . ASN A 1 115 ? 19.783 12.764 9.379 1.00 91.69 115 ASN A O 1
ATOM 950 N N . LEU A 1 116 ? 20.355 10.909 8.231 1.00 90.06 116 LEU A N 1
ATOM 951 C CA . LEU A 1 116 ? 20.552 10.037 9.393 1.00 90.06 116 LEU A CA 1
ATOM 952 C C . LEU A 1 116 ? 22.031 9.865 9.760 1.00 90.06 116 LEU A C 1
ATOM 954 O O . LEU A 1 116 ? 22.329 9.238 10.770 1.00 90.06 116 LEU A O 1
ATOM 958 N N . GLY A 1 117 ? 22.953 10.402 8.955 1.00 89.31 117 GLY A N 1
ATOM 959 C CA . GLY A 1 117 ? 24.395 10.230 9.138 1.00 89.31 117 GLY A CA 1
ATOM 960 C C . GLY A 1 117 ? 24.914 8.838 8.760 1.00 89.31 117 GLY A C 1
ATOM 961 O O . GLY A 1 117 ? 26.072 8.540 9.026 1.00 89.31 117 GLY A O 1
ATOM 962 N N . ASP A 1 118 ? 24.084 7.995 8.140 1.00 90.25 118 ASP A N 1
ATOM 963 C CA . ASP A 1 118 ? 24.432 6.630 7.722 1.00 90.25 118 ASP A CA 1
ATOM 964 C C . ASP A 1 118 ? 25.042 6.549 6.311 1.00 90.25 118 ASP A C 1
ATOM 966 O O . ASP A 1 118 ? 25.488 5.485 5.891 1.00 90.25 118 ASP A O 1
ATOM 970 N N . GLY A 1 119 ? 25.073 7.668 5.581 1.00 88.44 119 GLY A N 1
ATOM 971 C CA . GLY A 1 119 ? 25.615 7.752 4.224 1.00 88.44 119 GLY A CA 1
ATOM 972 C C . GLY A 1 119 ? 24.714 7.161 3.133 1.00 88.44 119 GLY A C 1
ATOM 973 O O . GLY A 1 119 ? 25.122 7.162 1.975 1.00 88.44 119 GLY A O 1
ATOM 974 N N . LEU A 1 120 ? 23.507 6.690 3.472 1.00 87.06 120 LEU A N 1
ATOM 975 C CA . LEU A 1 120 ? 22.569 6.090 2.514 1.00 87.06 120 LEU A CA 1
ATOM 976 C C . LEU A 1 120 ? 21.585 7.120 1.947 1.00 87.06 120 LEU A C 1
ATOM 978 O O . LEU A 1 120 ? 21.229 7.063 0.774 1.00 87.06 120 LEU A O 1
ATOM 982 N N . ASN A 1 121 ? 21.157 8.087 2.767 1.00 88.88 121 ASN A N 1
ATOM 983 C CA . ASN A 1 121 ? 20.162 9.084 2.375 1.00 88.88 121 ASN A CA 1
ATOM 984 C C . ASN A 1 121 ? 20.732 10.507 2.316 1.00 88.88 121 ASN A C 1
ATOM 986 O O . ASN A 1 121 ? 21.123 11.075 3.336 1.00 88.88 121 ASN A O 1
ATOM 990 N N . ASN A 1 122 ? 20.642 11.123 1.137 1.00 89.81 122 ASN A N 1
ATOM 991 C CA . ASN A 1 122 ? 20.955 12.540 0.918 1.00 89.81 122 ASN A CA 1
ATOM 992 C C . ASN A 1 122 ? 19.707 13.395 0.635 1.00 89.81 122 ASN A C 1
ATOM 994 O O . ASN A 1 122 ? 19.828 14.583 0.341 1.00 89.81 122 ASN A O 1
ATOM 998 N N . LEU A 1 123 ? 18.512 12.801 0.686 1.00 92.31 123 LEU A N 1
ATOM 999 C CA . LEU A 1 123 ? 17.254 13.488 0.411 1.00 92.31 123 LEU A CA 1
ATOM 1000 C C . LEU A 1 123 ? 16.591 13.967 1.704 1.00 92.31 123 LEU A C 1
ATOM 1002 O O . LEU A 1 123 ? 16.719 13.360 2.769 1.00 92.31 123 LEU A O 1
ATOM 1006 N N . VAL A 1 124 ? 15.847 15.061 1.590 1.00 93.75 124 VAL A N 1
ATOM 1007 C CA . VAL A 1 124 ? 15.038 15.642 2.667 1.00 93.75 124 VAL A CA 1
ATOM 1008 C C . VAL A 1 124 ? 13.610 15.883 2.168 1.00 93.75 124 VAL A C 1
ATOM 1010 O O . VAL A 1 124 ? 13.249 15.398 1.094 1.00 93.75 124 VAL A O 1
ATOM 1013 N N . ALA A 1 125 ? 12.786 16.630 2.906 1.00 92.12 125 ALA A N 1
ATOM 1014 C CA . ALA A 1 125 ? 11.508 17.114 2.383 1.00 92.12 125 ALA A CA 1
ATOM 1015 C C . ALA A 1 125 ? 11.692 17.735 0.972 1.00 92.12 125 ALA A C 1
ATOM 1017 O O . ALA A 1 125 ? 12.655 18.473 0.755 1.00 92.12 125 ALA A O 1
ATOM 1018 N N . PRO A 1 126 ? 10.810 17.443 0.000 1.00 92.81 126 PRO A N 1
ATOM 1019 C CA . PRO A 1 126 ? 9.489 16.833 0.160 1.00 92.81 126 PRO A CA 1
ATOM 1020 C C . PRO A 1 126 ? 9.463 15.296 0.082 1.00 92.81 126 PRO A C 1
ATOM 1022 O O . PRO A 1 126 ? 8.379 14.716 0.053 1.00 92.81 126 PRO A O 1
ATOM 1025 N N . HIS A 1 127 ? 10.616 14.624 0.007 1.00 93.94 127 HIS A N 1
ATOM 1026 C CA . HIS A 1 127 ? 10.665 13.163 0.024 1.00 93.94 127 HIS A CA 1
ATOM 1027 C C . HIS A 1 127 ? 10.329 12.640 1.421 1.00 93.94 127 HIS A C 1
ATOM 1029 O O . HIS A 1 127 ? 10.718 13.235 2.429 1.00 93.94 127 HIS A O 1
ATOM 1035 N N . GLN A 1 128 ? 9.650 11.501 1.478 1.00 94.56 128 GLN A N 1
ATOM 1036 C CA . GLN A 1 128 ? 9.286 10.838 2.722 1.00 94.56 128 GLN A CA 1
ATOM 1037 C C . GLN A 1 128 ? 9.684 9.347 2.680 1.00 94.56 128 GLN A C 1
ATOM 1039 O O . GLN A 1 128 ? 10.157 8.834 1.656 1.00 94.56 128 GLN A O 1
ATOM 1044 N N . TRP A 1 129 ? 9.563 8.698 3.827 1.00 93.56 129 TRP A N 1
ATOM 1045 C CA . TRP A 1 129 ? 9.566 7.255 4.026 1.00 93.56 129 TRP A CA 1
ATOM 1046 C C . TRP A 1 129 ? 8.198 6.840 4.563 1.00 93.56 129 TRP A C 1
ATOM 1048 O O . TRP A 1 129 ? 7.537 7.639 5.241 1.00 93.56 129 TRP A O 1
ATOM 1058 N N . ASP A 1 130 ? 7.827 5.585 4.336 1.00 93.81 130 ASP A N 1
ATOM 1059 C CA . ASP A 1 130 ? 6.705 4.984 5.047 1.00 93.81 130 ASP A CA 1
ATOM 1060 C C . ASP A 1 130 ? 7.173 4.517 6.420 1.00 93.81 130 ASP A C 1
ATOM 1062 O O . ASP A 1 130 ? 8.255 3.947 6.585 1.00 93.81 130 ASP A O 1
ATOM 1066 N N . ASN A 1 131 ? 6.358 4.785 7.428 1.00 94.50 131 ASN A N 1
ATOM 1067 C CA . ASN A 1 131 ? 6.604 4.389 8.799 1.00 94.50 131 ASN A CA 1
ATOM 1068 C C . ASN A 1 131 ? 5.412 3.577 9.294 1.00 94.50 131 ASN A C 1
ATOM 1070 O O . ASN A 1 131 ? 4.386 4.136 9.688 1.00 94.50 131 ASN A O 1
ATOM 1074 N N . VAL A 1 132 ? 5.552 2.255 9.274 1.00 95.44 132 VAL A N 1
ATOM 1075 C CA . VAL A 1 132 ? 4.537 1.354 9.817 1.00 95.44 132 VAL A CA 1
ATOM 1076 C C . VAL A 1 132 ? 4.719 1.265 11.318 1.00 95.44 132 VAL A C 1
ATOM 1078 O O . VAL A 1 132 ? 5.804 0.955 11.816 1.00 95.44 132 VAL A O 1
ATOM 1081 N N . ARG A 1 133 ? 3.648 1.517 12.058 1.00 96.75 133 ARG A N 1
ATOM 1082 C CA . ARG A 1 133 ? 3.674 1.499 13.518 1.00 96.75 133 ARG A CA 1
ATOM 1083 C C . ARG A 1 133 ? 2.355 1.021 14.089 1.00 96.75 133 ARG A C 1
ATOM 1085 O O . ARG A 1 133 ? 1.303 1.157 13.464 1.00 96.75 133 ARG A O 1
ATOM 1092 N N . ASP A 1 134 ? 2.412 0.532 15.323 1.00 98.00 134 ASP A N 1
ATOM 1093 C CA . ASP A 1 134 ? 1.205 0.346 16.114 1.00 98.00 134 ASP A CA 1
ATOM 1094 C C . ASP A 1 134 ? 0.447 1.671 16.263 1.00 98.00 134 ASP A C 1
ATOM 1096 O O . ASP A 1 134 ? 1.007 2.777 16.203 1.00 98.00 134 ASP A O 1
ATOM 1100 N N . LEU A 1 135 ? -0.858 1.529 16.452 1.00 98.00 135 LEU A N 1
ATOM 1101 C CA . LEU A 1 135 ? -1.741 2.646 16.729 1.00 98.00 135 LEU A CA 1
ATOM 1102 C C . LEU A 1 135 ? -1.413 3.236 18.097 1.00 9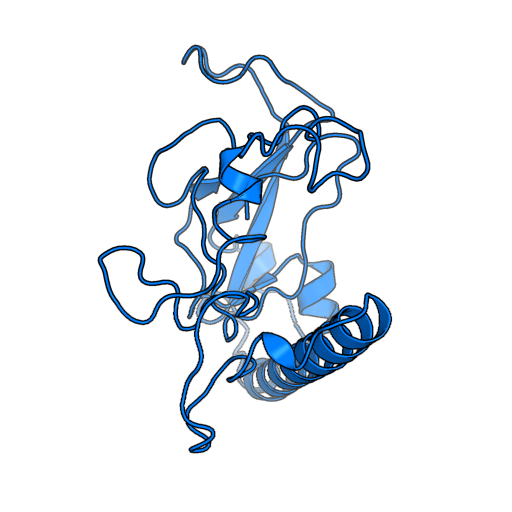8.00 135 LEU A C 1
ATOM 1104 O O . LEU A 1 135 ? -1.169 2.507 19.061 1.00 98.00 135 LEU A O 1
ATOM 1108 N N . ASN A 1 136 ? -1.420 4.562 18.185 1.00 97.25 136 ASN A N 1
ATOM 1109 C CA . ASN A 1 136 ? -1.374 5.233 19.478 1.00 97.25 136 ASN A CA 1
ATOM 1110 C C . ASN A 1 136 ? -2.748 5.146 20.176 1.00 97.25 136 ASN A C 1
ATOM 1112 O O . ASN A 1 136 ? -3.723 4.672 19.596 1.00 97.25 136 ASN A O 1
ATOM 1116 N N . GLN A 1 137 ? -2.835 5.616 21.423 1.00 97.19 137 GLN A N 1
ATOM 1117 C CA . GLN A 1 137 ? -4.067 5.522 22.217 1.00 97.19 137 GLN A CA 1
ATOM 1118 C C . GLN A 1 137 ? -5.265 6.247 21.580 1.00 97.19 137 GLN A C 1
ATOM 1120 O O . GLN A 1 137 ? -6.400 5.786 21.698 1.00 97.19 137 GLN A O 1
ATOM 1125 N N . GLU A 1 138 ? -5.033 7.379 20.916 1.00 96.94 138 GLU A N 1
ATOM 1126 C CA . GLU A 1 138 ? -6.094 8.114 20.226 1.00 96.94 138 GLU A CA 1
ATOM 1127 C C . GLU A 1 138 ? -6.595 7.308 19.023 1.00 96.94 138 GLU A C 1
ATOM 1129 O O . GLU A 1 138 ? -7.791 7.105 18.865 1.00 96.94 138 GLU A O 1
ATOM 1134 N N . GLU A 1 139 ? -5.681 6.792 18.204 1.00 97.62 139 GLU A N 1
ATOM 1135 C CA . GLU A 1 139 ? -5.984 6.011 17.005 1.00 97.62 139 GLU A CA 1
ATOM 1136 C C . GLU A 1 139 ? -6.671 4.676 17.323 1.00 97.62 139 GLU A C 1
ATOM 1138 O O . GLU A 1 139 ? -7.650 4.316 16.664 1.00 97.62 139 GLU A O 1
ATOM 1143 N N . SER A 1 140 ? -6.206 3.959 18.351 1.00 97.56 140 SER A N 1
ATOM 1144 C CA . SER A 1 140 ? -6.761 2.654 18.726 1.00 97.56 140 SER A CA 1
ATOM 1145 C C . SER A 1 140 ? -8.158 2.742 19.337 1.00 97.56 140 SER A C 1
ATOM 1147 O O . SER A 1 140 ? -8.912 1.773 19.271 1.00 97.56 140 SER A O 1
ATOM 1149 N N . SER A 1 141 ? -8.521 3.902 19.892 1.00 96.75 141 SER A N 1
ATOM 1150 C CA . SER A 1 141 ? -9.836 4.168 20.488 1.00 96.75 141 SER A CA 1
ATOM 1151 C C . SER A 1 141 ? -10.821 4.858 19.537 1.00 96.75 141 SER A C 1
ATOM 1153 O O . SER A 1 141 ? -11.962 5.133 19.920 1.00 96.75 141 SER A O 1
ATOM 1155 N N . LYS A 1 142 ? -10.421 5.124 18.283 1.00 96.31 142 LYS A N 1
ATOM 1156 C CA . LYS A 1 142 ? -11.316 5.701 17.273 1.00 96.31 142 LYS A CA 1
ATOM 1157 C C . LYS A 1 142 ? -12.519 4.797 17.042 1.00 96.31 142 LYS A C 1
ATOM 1159 O O . LYS A 1 142 ? -12.390 3.589 16.832 1.00 96.31 142 LYS A O 1
ATOM 1164 N N . LYS A 1 143 ? -13.697 5.419 17.015 1.00 95.06 143 LYS A N 1
ATOM 1165 C CA . LYS A 1 143 ? -14.924 4.775 16.559 1.00 95.06 143 LYS A CA 1
ATOM 1166 C C . LYS A 1 143 ? -14.888 4.704 15.035 1.00 95.06 143 LYS A C 1
ATOM 1168 O O . LYS A 1 143 ? -14.991 5.732 14.376 1.00 95.06 143 LYS A O 1
ATOM 1173 N N . LEU A 1 144 ? -14.737 3.494 14.515 1.00 97.00 144 LEU A N 1
ATOM 1174 C CA . LEU A 1 144 ? -14.715 3.197 13.088 1.00 97.00 144 LEU A CA 1
ATOM 1175 C C . LEU A 1 144 ? -16.070 2.598 12.703 1.00 97.00 144 LEU A C 1
ATOM 1177 O O . LEU A 1 144 ? -16.592 1.737 13.410 1.00 97.00 144 LEU A O 1
ATOM 1181 N N . SER A 1 145 ? -16.660 3.090 11.623 1.00 94.00 145 SER A N 1
ATOM 1182 C CA . SER A 1 145 ? -18.021 2.755 11.189 1.00 94.00 145 SER A CA 1
ATOM 1183 C C . SER A 1 145 ? -18.112 2.351 9.723 1.00 94.00 145 SER A C 1
ATOM 1185 O O . SER A 1 145 ? -19.094 1.731 9.328 1.00 94.00 145 SER A O 1
ATOM 1187 N N . SER A 1 146 ? -17.098 2.686 8.929 1.00 95.81 146 SER A N 1
ATOM 1188 C CA . SER A 1 146 ? -17.009 2.343 7.515 1.00 95.81 146 SER A CA 1
ATOM 1189 C C . SER A 1 146 ? -15.556 2.167 7.082 1.00 95.81 146 SER A C 1
ATOM 1191 O O . SER A 1 146 ? -14.634 2.624 7.761 1.00 95.81 146 SER A O 1
ATOM 1193 N N . ILE A 1 147 ? -15.349 1.569 5.907 1.00 96.31 147 ILE A N 1
ATOM 1194 C CA . ILE A 1 147 ? -14.024 1.501 5.280 1.00 96.31 147 ILE A CA 1
ATOM 1195 C C . ILE A 1 147 ? -13.393 2.890 5.083 1.00 96.31 147 ILE A C 1
ATOM 1197 O O . ILE A 1 147 ? -12.178 3.021 5.188 1.00 96.31 147 ILE A O 1
ATOM 1201 N N . ASN A 1 148 ? -14.196 3.943 4.882 1.00 96.75 148 ASN A N 1
ATOM 1202 C CA . ASN A 1 148 ? -13.686 5.311 4.750 1.00 96.75 148 ASN A CA 1
ATOM 1203 C C . ASN A 1 148 ? -12.957 5.764 6.016 1.00 96.75 148 ASN A C 1
ATOM 1205 O O . ASN A 1 148 ? -11.938 6.436 5.918 1.00 96.75 148 ASN A O 1
ATOM 1209 N N . ASP A 1 149 ? -13.398 5.319 7.196 1.00 97.12 149 ASP A N 1
ATOM 1210 C CA . ASP A 1 149 ? -12.687 5.618 8.438 1.00 97.12 149 ASP A CA 1
ATOM 1211 C C . ASP A 1 149 ? -11.307 4.935 8.468 1.00 97.12 149 ASP A C 1
ATOM 1213 O O . ASP A 1 149 ? -10.358 5.484 9.024 1.00 97.12 149 ASP A O 1
ATOM 1217 N N . LEU A 1 150 ? -11.159 3.755 7.856 1.00 97.50 150 LEU A N 1
ATOM 1218 C CA . LEU A 1 150 ? -9.861 3.083 7.723 1.00 97.50 150 LEU A CA 1
ATOM 1219 C C . LEU A 1 150 ? -8.954 3.825 6.731 1.00 97.50 150 LEU A C 1
ATOM 1221 O O . LEU A 1 150 ? -7.773 4.031 7.022 1.00 97.50 150 LEU A O 1
ATOM 1225 N N . ILE A 1 151 ? -9.522 4.267 5.603 1.00 96.44 151 ILE A N 1
ATOM 1226 C CA . ILE A 1 151 ? -8.841 5.049 4.561 1.00 96.44 151 ILE A CA 1
ATOM 1227 C C . ILE A 1 151 ? -8.322 6.370 5.145 1.00 96.44 151 ILE A C 1
ATOM 1229 O O . ILE A 1 151 ? -7.119 6.626 5.122 1.00 96.44 151 ILE A O 1
ATOM 1233 N N . ASP A 1 152 ? -9.202 7.175 5.744 1.00 95.88 152 ASP A N 1
ATOM 1234 C CA . ASP A 1 152 ? -8.891 8.519 6.251 1.00 95.88 152 ASP A CA 1
ATOM 1235 C C . ASP A 1 152 ? -7.844 8.510 7.373 1.00 95.88 152 ASP A C 1
ATOM 1237 O O . ASP A 1 152 ? -7.150 9.503 7.610 1.00 95.88 152 ASP A O 1
ATOM 1241 N N . ASN A 1 153 ? -7.717 7.388 8.085 1.00 95.69 153 ASN A N 1
ATOM 1242 C CA . ASN A 1 153 ? -6.749 7.237 9.165 1.00 95.69 153 ASN A CA 1
ATOM 1243 C C . ASN A 1 153 ? -5.447 6.534 8.735 1.00 95.69 153 ASN A C 1
ATOM 1245 O O . ASN A 1 153 ? -4.555 6.383 9.582 1.00 95.69 153 ASN A O 1
ATOM 1249 N N . ASN A 1 154 ? -5.293 6.176 7.453 1.00 96.44 154 ASN A N 1
ATOM 1250 C CA . ASN A 1 154 ? -4.175 5.389 6.915 1.00 96.44 154 ASN A CA 1
ATOM 1251 C C . ASN A 1 154 ? -3.966 4.076 7.678 1.00 96.44 154 ASN A C 1
ATOM 1253 O O . ASN A 1 154 ? -2.854 3.742 8.106 1.00 96.44 154 ASN A O 1
ATOM 1257 N N . PHE A 1 155 ? -5.061 3.363 7.930 1.00 97.19 155 PHE A N 1
ATOM 1258 C CA . PHE A 1 155 ? -5.002 2.073 8.595 1.00 97.19 155 PHE A CA 1
ATOM 1259 C C . PHE A 1 155 ? -4.723 0.955 7.597 1.00 97.19 155 PHE A C 1
ATOM 1261 O O . PHE A 1 155 ? -5.093 1.005 6.427 1.00 97.19 155 PHE A O 1
ATOM 1268 N N . MET A 1 156 ? -4.059 -0.072 8.101 1.00 96.25 156 MET A N 1
ATOM 1269 C CA . MET A 1 156 ? -3.780 -1.318 7.402 1.00 96.25 156 MET A CA 1
ATOM 1270 C C . MET A 1 156 ? -3.979 -2.472 8.384 1.00 96.25 156 MET A C 1
ATOM 1272 O O . MET A 1 156 ? -3.828 -2.296 9.600 1.00 96.25 156 MET A O 1
ATOM 1276 N N . THR A 1 157 ? -4.318 -3.656 7.889 1.00 96.19 157 THR A N 1
ATOM 1277 C CA . THR A 1 157 ? -4.487 -4.837 8.739 1.00 96.19 157 THR A CA 1
ATOM 1278 C C . THR A 1 157 ? -3.160 -5.241 9.387 1.00 96.19 157 THR A C 1
ATOM 1280 O O . THR A 1 157 ? -2.069 -5.011 8.856 1.00 96.19 157 THR A O 1
ATOM 1283 N N . LYS A 1 158 ? -3.220 -5.852 10.574 1.00 95.00 158 LYS A N 1
ATOM 1284 C CA . LYS A 1 158 ? -2.036 -6.441 11.216 1.00 95.00 158 LYS A CA 1
ATOM 1285 C C . LYS A 1 158 ? -1.606 -7.743 10.550 1.00 95.00 158 LYS A C 1
ATOM 1287 O O . LYS A 1 158 ? -0.405 -7.983 10.446 1.00 95.00 158 LYS A O 1
ATOM 1292 N N . HIS A 1 159 ? -2.568 -8.564 10.130 1.00 92.38 159 HIS A N 1
ATOM 1293 C CA . HIS A 1 159 ? -2.307 -9.817 9.421 1.00 92.38 159 HIS A CA 1
ATOM 1294 C C . HIS A 1 159 ? -1.849 -9.541 7.982 1.00 92.38 159 HIS A C 1
ATOM 1296 O O . HIS A 1 159 ? -2.185 -8.505 7.417 1.00 92.38 159 HIS A O 1
ATOM 1302 N N . GLY A 1 160 ? -1.028 -10.431 7.419 1.00 88.31 160 GLY A N 1
ATOM 1303 C CA . GLY A 1 160 ? -0.546 -10.363 6.030 1.00 88.31 160 GLY A CA 1
ATOM 1304 C C . GLY A 1 160 ? 0.448 -9.235 5.709 1.00 88.31 160 GLY A C 1
ATOM 1305 O O . GLY A 1 160 ? 1.288 -9.396 4.830 1.00 88.31 160 GLY A O 1
ATOM 1306 N N . ASN A 1 161 ? 0.396 -8.126 6.442 1.00 90.75 161 ASN A N 1
ATOM 1307 C CA . ASN A 1 161 ? 1.200 -6.930 6.231 1.00 90.75 161 ASN A CA 1
ATOM 1308 C C . ASN A 1 161 ? 2.553 -6.967 6.969 1.00 90.75 161 ASN A C 1
ATOM 1310 O O . ASN A 1 161 ? 2.643 -7.546 8.057 1.00 90.75 161 ASN A O 1
ATOM 1314 N N . PRO A 1 162 ? 3.583 -6.254 6.479 1.00 89.00 162 PRO A N 1
ATOM 1315 C CA . PRO A 1 162 ? 4.946 -6.344 7.004 1.00 89.00 162 PRO A CA 1
ATOM 1316 C C . PRO A 1 162 ? 5.099 -5.687 8.390 1.00 89.00 162 PRO A C 1
ATOM 1318 O O . PRO A 1 162 ? 4.204 -4.995 8.873 1.00 89.00 162 PRO A O 1
ATOM 1321 N N . GLY A 1 163 ? 6.210 -5.944 9.083 1.00 91.06 163 GLY A N 1
ATOM 1322 C CA . GLY A 1 163 ? 6.410 -5.523 10.478 1.00 91.06 163 GLY A CA 1
ATOM 1323 C C . GLY A 1 163 ? 6.391 -4.004 10.714 1.00 91.06 163 GLY A C 1
ATOM 1324 O O . GLY A 1 163 ? 6.412 -3.201 9.786 1.00 91.06 163 GLY A O 1
ATOM 1325 N N . ASN A 1 164 ? 6.382 -3.587 11.980 1.00 94.62 164 ASN A N 1
ATOM 1326 C CA . ASN A 1 164 ? 6.569 -2.171 12.300 1.00 94.62 164 ASN A CA 1
ATOM 1327 C C . ASN A 1 164 ? 8.003 -1.743 11.964 1.00 94.62 164 ASN A C 1
ATOM 1329 O O . ASN A 1 164 ? 8.955 -2.479 12.229 1.00 94.62 164 ASN A O 1
ATOM 1333 N N . GLY A 1 165 ? 8.157 -0.541 11.424 1.00 93.50 165 GLY A N 1
ATOM 1334 C CA . GLY A 1 165 ? 9.447 -0.009 11.031 1.00 93.50 165 GLY A CA 1
ATOM 1335 C C . GLY A 1 165 ? 9.347 1.081 9.977 1.00 93.50 165 GLY A C 1
ATOM 1336 O O . GLY A 1 165 ? 8.278 1.398 9.456 1.00 93.50 165 GLY A O 1
ATOM 1337 N N . ARG A 1 166 ? 10.514 1.641 9.669 1.00 92.81 166 ARG A N 1
ATOM 1338 C CA . ARG A 1 166 ? 10.698 2.610 8.597 1.00 92.81 166 ARG A CA 1
ATOM 1339 C C . ARG A 1 166 ? 11.122 1.884 7.327 1.00 92.81 166 ARG A C 1
ATOM 1341 O O . ARG A 1 166 ? 12.161 1.229 7.325 1.00 92.81 166 ARG A O 1
ATOM 1348 N N . TYR A 1 167 ? 10.369 2.095 6.262 1.00 91.50 167 TYR A N 1
ATOM 1349 C CA . TYR A 1 167 ? 10.589 1.509 4.951 1.00 91.50 167 TYR A CA 1
ATOM 1350 C C . TYR A 1 167 ? 11.299 2.520 4.059 1.00 91.50 167 TYR A C 1
ATOM 1352 O O . TYR A 1 167 ? 10.765 3.585 3.725 1.00 91.50 167 TYR A O 1
ATOM 1360 N N . ARG A 1 168 ? 12.569 2.226 3.772 1.00 90.31 168 ARG A N 1
ATOM 1361 C CA . ARG A 1 168 ? 13.492 3.141 3.107 1.00 90.31 168 ARG A CA 1
ATOM 1362 C C . ARG A 1 168 ? 13.936 2.542 1.775 1.00 90.31 168 ARG A C 1
ATOM 1364 O O . ARG A 1 168 ? 14.612 1.516 1.800 1.00 90.31 168 ARG A O 1
ATOM 1371 N N . PRO A 1 169 ? 13.664 3.200 0.636 1.00 86.38 169 PRO A N 1
ATOM 1372 C CA . PRO A 1 169 ? 14.156 2.738 -0.661 1.00 86.38 169 PRO A CA 1
ATOM 1373 C C . PRO A 1 169 ? 15.679 2.554 -0.713 1.00 86.38 169 PRO A C 1
ATOM 1375 O O . PRO A 1 169 ? 16.150 1.627 -1.358 1.00 86.38 169 PRO A O 1
ATOM 1378 N N . GLU A 1 170 ? 16.431 3.381 0.022 1.00 87.19 170 GLU A N 1
ATOM 1379 C CA . GLU A 1 170 ? 17.899 3.363 0.009 1.00 87.19 170 GLU A CA 1
ATOM 1380 C C . GLU A 1 170 ? 18.555 2.313 0.928 1.00 87.19 170 GLU A C 1
ATOM 1382 O O . GLU A 1 170 ? 19.782 2.219 0.994 1.00 87.19 170 GLU A O 1
ATOM 1387 N N . ASP A 1 171 ? 17.764 1.553 1.692 1.00 86.12 171 ASP A N 1
ATOM 1388 C CA . ASP A 1 171 ? 18.258 0.555 2.644 1.00 86.12 171 ASP A CA 1
ATOM 1389 C C . ASP A 1 171 ? 17.885 -0.857 2.183 1.00 86.12 171 ASP A C 1
ATOM 1391 O O . ASP A 1 171 ? 16.802 -1.368 2.466 1.00 86.12 171 ASP A O 1
ATOM 1395 N N . PHE A 1 172 ? 18.825 -1.513 1.500 1.00 81.12 172 PHE A N 1
ATOM 1396 C CA . PHE A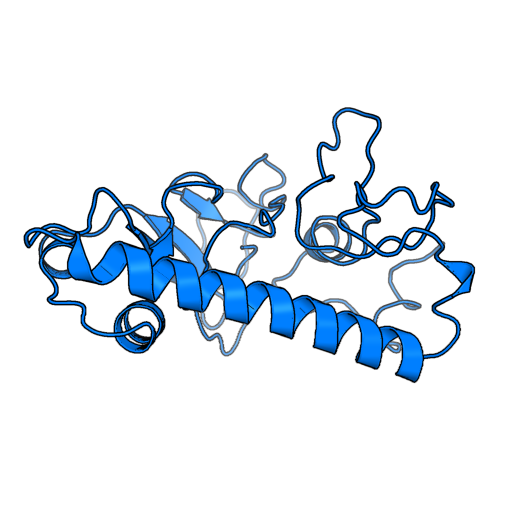 1 172 ? 18.697 -2.850 0.898 1.00 81.12 172 PHE A CA 1
ATOM 1397 C C . PHE A 1 172 ? 18.607 -4.009 1.909 1.00 81.12 172 PHE A C 1
ATOM 1399 O O . PHE A 1 172 ? 18.989 -5.144 1.622 1.00 81.12 172 PHE A O 1
ATOM 1406 N N . ARG A 1 173 ? 18.134 -3.744 3.125 1.00 81.38 173 ARG A N 1
ATOM 1407 C CA . ARG A 1 173 ? 17.817 -4.772 4.115 1.00 81.38 173 ARG A CA 1
ATOM 1408 C C . ARG A 1 173 ? 16.402 -5.313 3.873 1.00 81.38 173 ARG A C 1
ATOM 1410 O O . ARG A 1 173 ? 15.536 -4.571 3.402 1.00 81.38 173 ARG A O 1
ATOM 1417 N N . PRO A 1 174 ? 16.137 -6.588 4.212 1.00 72.81 174 PRO A N 1
ATOM 1418 C CA . PRO A 1 174 ? 14.778 -7.124 4.197 1.00 72.81 174 PRO A CA 1
ATOM 1419 C C . PRO A 1 174 ? 13.834 -6.256 5.039 1.00 72.81 174 PRO A C 1
ATOM 1421 O O . PRO A 1 174 ? 14.228 -5.802 6.115 1.00 72.81 174 PRO A O 1
ATOM 1424 N N . ASN A 1 175 ? 12.593 -6.066 4.578 1.00 73.19 175 ASN A N 1
ATOM 1425 C CA . ASN A 1 175 ? 11.585 -5.217 5.230 1.00 73.19 175 ASN A CA 1
ATOM 1426 C C . ASN A 1 175 ? 11.992 -3.733 5.338 1.00 73.19 175 ASN A C 1
ATOM 1428 O O . ASN A 1 175 ? 11.666 -3.068 6.320 1.00 73.19 175 ASN A O 1
ATOM 1432 N N . SER A 1 176 ? 12.725 -3.227 4.342 1.00 82.88 176 SER A N 1
ATOM 1433 C CA . SER A 1 176 ? 13.013 -1.799 4.180 1.00 82.88 176 SER A CA 1
ATOM 1434 C C . SER A 1 176 ? 12.851 -1.384 2.714 1.00 82.88 176 SER A C 1
ATOM 1436 O O . SER A 1 176 ? 11.758 -0.960 2.342 1.00 82.88 176 SER A O 1
ATOM 1438 N N . ALA A 1 177 ? 13.859 -1.578 1.857 1.00 78.19 177 ALA A N 1
ATOM 1439 C CA . ALA A 1 177 ? 13.720 -1.360 0.411 1.00 78.19 177 ALA A CA 1
ATOM 1440 C C . ALA A 1 177 ? 12.964 -2.496 -0.297 1.00 78.19 177 ALA A C 1
ATOM 1442 O O . ALA A 1 177 ? 12.287 -2.266 -1.293 1.00 78.19 177 ALA A O 1
ATOM 1443 N N . TYR A 1 178 ? 13.083 -3.720 0.224 1.00 70.38 178 TYR A N 1
ATOM 1444 C CA . TYR A 1 178 ? 12.483 -4.922 -0.349 1.00 70.38 178 TYR A CA 1
ATOM 1445 C C . TYR A 1 178 ? 11.219 -5.300 0.414 1.00 70.38 178 TYR A C 1
ATOM 1447 O O . TYR A 1 178 ? 11.297 -5.928 1.479 1.00 70.38 178 TYR A O 1
ATOM 1455 N N . VAL A 1 179 ? 10.065 -4.904 -0.120 1.00 75.88 179 VAL A N 1
ATOM 1456 C CA . VAL A 1 179 ? 8.766 -5.231 0.465 1.00 75.88 179 VAL A CA 1
ATOM 1457 C C . VAL A 1 179 ? 7.847 -5.806 -0.596 1.00 75.88 179 VAL A C 1
ATOM 1459 O O . VAL A 1 179 ? 7.543 -5.159 -1.589 1.00 75.88 179 VAL A O 1
ATOM 1462 N N . ASN A 1 180 ? 7.383 -7.026 -0.353 1.00 76.25 180 ASN A N 1
ATOM 1463 C CA . ASN A 1 180 ? 6.317 -7.629 -1.133 1.00 76.25 180 ASN A CA 1
ATOM 1464 C C . ASN A 1 180 ? 5.018 -7.449 -0.350 1.00 76.25 180 ASN A C 1
ATOM 1466 O O . ASN A 1 180 ? 4.868 -8.001 0.743 1.00 76.25 180 ASN A O 1
ATOM 1470 N N . VAL A 1 181 ? 4.094 -6.663 -0.895 1.00 83.94 181 VAL A N 1
ATOM 1471 C CA . VAL A 1 181 ? 2.757 -6.506 -0.318 1.00 83.94 181 VAL A CA 1
ATOM 1472 C C . VAL A 1 181 ? 1.980 -7.788 -0.581 1.00 83.94 181 VAL A C 1
ATOM 1474 O O . VAL A 1 181 ? 1.819 -8.190 -1.729 1.00 83.94 181 VAL A O 1
ATOM 1477 N N . ASN A 1 182 ? 1.520 -8.456 0.474 1.00 87.44 182 ASN A N 1
ATOM 1478 C CA . ASN A 1 182 ? 0.636 -9.610 0.339 1.00 87.44 182 ASN A CA 1
ATOM 1479 C C . ASN A 1 182 ? -0.700 -9.148 -0.259 1.00 87.44 182 ASN A C 1
ATOM 1481 O O . ASN A 1 182 ? -1.302 -8.207 0.250 1.00 87.44 182 ASN A O 1
ATOM 1485 N N . MET A 1 183 ? -1.171 -9.808 -1.317 1.00 88.19 183 MET A N 1
ATOM 1486 C CA . MET A 1 183 ? -2.384 -9.384 -2.023 1.00 88.19 183 MET A CA 1
ATOM 1487 C C . MET A 1 183 ? -3.662 -9.501 -1.184 1.00 88.19 183 MET A C 1
ATOM 1489 O O . MET A 1 183 ? -4.652 -8.861 -1.506 1.00 88.19 183 MET A O 1
ATOM 1493 N N . MET A 1 184 ? -3.643 -10.313 -0.124 1.00 88.44 184 MET A N 1
ATOM 1494 C CA . MET A 1 184 ? -4.766 -10.495 0.804 1.00 88.44 184 MET A CA 1
ATOM 1495 C C . MET A 1 184 ? -4.650 -9.615 2.052 1.00 88.44 184 MET A C 1
ATOM 1497 O O . MET A 1 184 ? -5.401 -9.798 3.009 1.00 88.44 184 MET A O 1
ATOM 1501 N N . ALA A 1 185 ? -3.659 -8.725 2.104 1.00 90.75 185 ALA A N 1
ATOM 1502 C CA . ALA A 1 185 ? -3.460 -7.842 3.237 1.00 90.75 185 ALA A CA 1
ATOM 1503 C C . ALA A 1 185 ? -4.093 -6.477 2.955 1.00 90.75 185 ALA A C 1
ATOM 1505 O O . ALA A 1 185 ? -3.628 -5.746 2.085 1.00 90.75 185 ALA A O 1
ATOM 1506 N N . GLY A 1 186 ? -5.110 -6.106 3.735 1.00 93.50 186 GLY A N 1
ATOM 1507 C CA . GLY A 1 186 ? -5.776 -4.816 3.573 1.00 93.50 186 GLY A CA 1
ATOM 1508 C C . GLY A 1 186 ? -4.860 -3.635 3.902 1.00 93.50 186 GLY A C 1
ATOM 1509 O O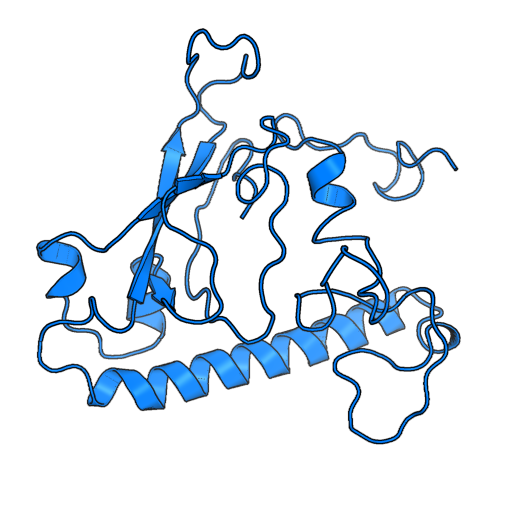 . GLY A 1 186 ? -4.432 -3.461 5.051 1.00 93.50 186 GLY A O 1
ATOM 1510 N N . ILE A 1 187 ? -4.582 -2.798 2.903 1.00 94.38 187 ILE A N 1
ATOM 1511 C CA . ILE A 1 187 ? -3.948 -1.480 3.046 1.00 94.38 187 ILE A CA 1
ATOM 1512 C C . ILE A 1 187 ? -4.987 -0.442 2.621 1.00 94.38 187 ILE A C 1
ATOM 1514 O O . ILE A 1 187 ? -5.120 -0.118 1.445 1.00 94.38 187 ILE A O 1
ATOM 1518 N N . TYR A 1 188 ? -5.760 0.058 3.587 1.00 95.38 188 TYR A N 1
ATOM 1519 C CA . TYR A 1 188 ? -6.932 0.885 3.296 1.00 95.38 188 TYR A CA 1
ATOM 1520 C C . TYR A 1 188 ? -6.556 2.319 2.918 1.00 95.38 188 TYR A C 1
ATOM 1522 O O . TYR A 1 188 ? -7.180 2.917 2.051 1.00 95.38 188 TYR A O 1
ATOM 1530 N N . GLY A 1 189 ? -5.534 2.887 3.555 1.00 90.81 189 GLY A N 1
ATOM 1531 C CA . GLY A 1 189 ? -5.058 4.238 3.260 1.00 90.81 189 GLY A CA 1
ATOM 1532 C C . GLY A 1 189 ? -3.541 4.294 3.163 1.00 90.81 189 GLY A C 1
ATOM 1533 O O . GLY A 1 189 ? -2.843 3.385 3.606 1.00 90.81 189 GLY A O 1
ATOM 1534 N N . GLY A 1 190 ? -3.025 5.376 2.585 1.00 85.56 190 GLY A N 1
ATOM 1535 C CA . GLY A 1 190 ? -1.605 5.527 2.290 1.00 85.56 190 GLY A CA 1
ATOM 1536 C C . GLY A 1 190 ? -1.157 6.982 2.274 1.00 85.56 190 GLY A C 1
ATOM 1537 O O . GLY A 1 190 ? -1.952 7.925 2.261 1.00 85.56 190 GLY A O 1
ATOM 1538 N N . ASN A 1 191 ? 0.155 7.187 2.288 1.00 86.38 191 ASN A N 1
ATOM 1539 C CA . ASN A 1 191 ? 0.725 8.523 2.357 1.00 86.38 191 ASN A CA 1
ATOM 1540 C C . ASN A 1 191 ? 0.783 9.197 0.979 1.00 86.38 191 ASN A C 1
ATOM 1542 O O . ASN A 1 191 ? 1.376 8.681 0.036 1.00 86.38 191 ASN A O 1
ATOM 1546 N N . THR A 1 192 ? 0.300 10.435 0.873 1.00 84.38 192 THR A N 1
ATOM 1547 C CA . THR A 1 192 ? 0.554 11.281 -0.306 1.00 84.38 192 THR A CA 1
ATOM 1548 C C . THR A 1 192 ? 1.875 12.041 -0.159 1.00 84.38 192 THR A C 1
ATOM 1550 O O . THR A 1 192 ? 2.118 12.630 0.899 1.00 84.38 192 THR A O 1
ATOM 1553 N N . SER A 1 193 ? 2.682 12.119 -1.223 1.00 86.25 193 SER A N 1
ATOM 1554 C CA . SER A 1 193 ? 3.947 12.871 -1.240 1.00 86.25 193 SER A CA 1
ATOM 1555 C C . SER A 1 193 ? 4.082 13.781 -2.460 1.00 86.25 193 SER A C 1
ATOM 1557 O O . SER A 1 193 ? 3.745 13.390 -3.577 1.00 86.25 193 SER A O 1
ATOM 1559 N N . GLN A 1 194 ? 4.648 14.973 -2.245 1.00 89.81 194 GLN A N 1
ATOM 1560 C CA . GLN A 1 194 ? 5.137 15.850 -3.320 1.00 89.81 194 GLN A CA 1
ATOM 1561 C C . GLN A 1 194 ? 6.525 15.404 -3.831 1.00 89.81 194 GLN A C 1
ATOM 1563 O O . GLN A 1 194 ? 6.920 15.755 -4.939 1.00 89.81 194 GLN A O 1
ATOM 1568 N N . GLY A 1 195 ? 7.265 14.618 -3.036 1.00 91.06 195 GLY A N 1
ATOM 1569 C CA . GLY A 1 195 ? 8.536 13.978 -3.387 1.00 91.06 195 GLY A CA 1
ATOM 1570 C C . GLY A 1 195 ? 8.364 12.472 -3.603 1.00 91.06 195 GLY A C 1
ATOM 1571 O O . GLY A 1 195 ? 7.413 12.046 -4.247 1.00 91.06 195 GLY A O 1
ATOM 1572 N N . ALA A 1 196 ? 9.284 11.650 -3.094 1.00 89.50 196 ALA A N 1
ATOM 1573 C CA . ALA A 1 196 ? 9.132 10.188 -3.107 1.00 89.50 196 ALA A CA 1
ATOM 1574 C C . ALA A 1 196 ? 8.261 9.729 -1.922 1.00 89.50 196 ALA A C 1
ATOM 1576 O O . ALA A 1 196 ? 8.519 10.209 -0.816 1.00 89.50 196 ALA A O 1
ATOM 1577 N N . PRO A 1 197 ? 7.270 8.835 -2.123 1.00 84.38 197 PRO A N 1
ATOM 1578 C CA . PRO A 1 197 ? 6.331 8.426 -1.077 1.00 84.38 197 PRO A CA 1
ATOM 1579 C C . PRO A 1 197 ? 6.905 7.444 -0.044 1.00 84.38 197 PRO A C 1
ATOM 1581 O O . PRO A 1 197 ? 6.480 7.514 1.100 1.00 84.38 197 PRO A O 1
ATOM 1584 N N . GLY A 1 198 ? 7.893 6.626 -0.416 1.00 85.44 198 GLY A N 1
ATOM 1585 C CA . GLY A 1 198 ? 8.467 5.571 0.424 1.00 85.44 198 GLY A CA 1
ATOM 1586 C C . GLY A 1 198 ? 8.674 4.287 -0.389 1.00 85.44 198 GLY A C 1
ATOM 1587 O O . GLY A 1 198 ? 8.875 4.396 -1.603 1.00 85.44 198 GLY A O 1
ATOM 1588 N N . SER A 1 199 ? 8.701 3.124 0.266 1.00 83.69 199 SER A N 1
ATOM 1589 C CA . SER A 1 199 ? 8.908 1.803 -0.367 1.00 83.69 199 SER A CA 1
ATOM 1590 C C . SER A 1 199 ? 7.835 0.761 -0.034 1.00 83.69 199 SER A C 1
ATOM 1592 O O . SER A 1 199 ? 7.960 -0.361 -0.521 1.00 83.69 199 SER A O 1
ATOM 1594 N N . LEU A 1 200 ? 6.826 1.096 0.780 1.00 84.94 200 LEU A N 1
ATOM 1595 C CA . LEU A 1 200 ? 5.703 0.199 1.073 1.00 84.94 200 LEU A CA 1
ATOM 1596 C C . LEU A 1 200 ? 4.508 0.485 0.155 1.00 84.94 200 LEU A C 1
ATOM 1598 O O . LEU A 1 200 ? 4.225 1.678 -0.095 1.00 84.94 200 LEU A O 1
#

Foldseek 3Di:
DPPQADPPPRHGDAVQADPLLCDFQNADAQDPDDPSNQQQFPYEHQDAQADPPVPHLYPNDNVQQDDPVSVVVRVVVSVVVLVVLLQVVCVVVLVVQPQFCQQWKWAFDWAFDDDPVPPQDPDGPLAIWTFIGGDDPVRRRDNDDGLVNCAVRQIWTPPQADDGGTAGCRDPDPPHVRDGRRSNTGRSYADDGPGHRHSD

pLDDT: mean 86.5, std 12.52, range [37.62, 98.0]

Radius of gyration: 18.3 Å; chains: 1; bounding box: 44×43×48 Å